Protein AF-A0AAV7Y7C7-F1 (afdb_monomer)

Radius of gyration: 65.99 Å; Cα contacts (8 Å, |Δi|>4): 327; chains: 1; bounding box: 109×43×159 Å

Sequence (262 aa):
MNTLLAKQIQINSALYTFTIQQTNTETCYSLNNLNDGTFYMGTVYNQPLTVEYANKLAKDLEKNQSFFELFKERIVISYGFMTINLQKQQKQLVTKQNTNQTQIDSKLLKRLESLEQRVNNIEELELKVQQLNTRVNDLEGEIQTNSETFFQNMYSSEKSENVKVFYGSTSKDNTNWTVYSQNSHLKIAIDLSSCNFVTKPTILTSLGGINYHCSTMGSSSVYYATKDGFYVLVTRSNISPTKVKEWKWHLNWVAIGEVKQN

Foldseek 3Di:
DDWPDWDWDDAPNWIWIWTWDDDPFWIKIKIATPPPGDIDIDIDGDDDDDPVNVVVVVVVVVVVSVVVVVVVVVVVVVVVVVVVVVVVVVVVVVVVVVVVVVVVVVVVVVVVVVVVVVVVVVVVVVVVVVVVVVVVVVVVVVVVVVVVVVVVVVVVPDPPVFKDKDKDKAFLQDFPWDDPDPFWKIKGKDFQQVVQFPWFWDKAKAKDWQDDSVVKPFRGPWAPGTNTITMTMITDGRDDPVVSNVRSIMMIMMTIHGHDDD

pLDDT: mean 84.2, std 14.6, range [42.53, 98.5]

Solvent-accessible surface area (backbone atoms only — not comparable to full-atom values): 14348 Å² total; per-residue (Å²): 124,53,75,75,48,75,47,80,46,76,57,93,92,36,49,27,44,38,37,35,37,40,53,103,73,39,43,36,40,36,44,35,36,71,79,81,66,54,76,47,77,52,76,52,79,83,72,86,84,47,75,67,56,54,53,51,51,51,52,54,49,52,58,47,49,58,50,51,52,55,48,50,52,52,49,54,52,51,52,50,53,50,52,52,53,51,53,53,51,51,52,52,50,53,51,53,51,52,54,51,48,52,53,51,50,55,54,49,49,58,50,49,57,54,48,54,54,50,50,54,54,47,56,55,48,52,52,52,51,54,54,50,51,53,52,50,55,53,50,53,53,49,51,52,53,52,50,54,50,50,52,53,51,59,62,66,60,77,67,57,90,38,59,47,80,48,72,54,66,48,46,45,88,70,52,75,51,38,82,68,47,90,65,33,34,38,32,40,76,46,84,31,59,93,65,44,36,74,44,63,45,54,74,49,51,40,64,45,48,81,52,73,52,89,71,47,44,40,55,71,43,76,41,81,67,41,36,46,25,33,31,36,44,37,35,38,85,86,53,50,55,70,56,40,46,75,25,28,41,23,48,37,40,37,38,40,32,40,29,67,84,130

Secondary structure (DSSP, 8-state):
-EEEEEEEEEETTEEEEEEEEE-SSEEEEEEEETTT--EEEEEEES----HHHHHHHHHHHHHHHHHHHHHHHHHHHHHHHHHHHHHHHHHHHHHHHHHHHHHHHHHHHHHHHHHHHHHHHHHHHHHHHHHHHHHHHHHHHHHHHHHHHHHHHHHHS---TTEEEEEEE--SSS---EEEETTTEEEEEEE-GGG-BSSPPEEEEEEE-SSSGGG-B-TT-EES--SSEEEEEEE-TT--HHHHHHTT-EEEEEEEEEB---

Nearest PDB structures (foldseek):
  6hxv-assembly1_B  TM=8.806E-01  e=3.716E-01  Danio rerio
  6hxy-assembly1_A-2  TM=8.963E-01  e=5.166E-01  Danio rerio
  6hxv-assembly1_A  TM=8.392E-01  e=4.147E-01  Danio rerio
  6hxt-assembly2_B  TM=8.517E-01  e=1.244E+00  Homo sapiens
  6hxt-assembly2_C  TM=8.703E-01  e=1.466E+00  Homo sapiens

Structure (mmCIF, N/CA/C/O backbone):
data_AF-A0AAV7Y7C7-F1
#
_entry.id   AF-A0AAV7Y7C7-F1
#
loop_
_atom_site.group_PDB
_atom_site.id
_atom_site.type_symbol
_atom_site.label_atom_id
_atom_site.label_alt_id
_atom_site.label_comp_id
_atom_site.label_asym_id
_atom_site.label_entity_id
_atom_site.label_seq_id
_atom_site.pdbx_PDB_ins_code
_atom_site.Cartn_x
_atom_site.Cartn_y
_atom_site.Cartn_z
_atom_site.occupancy
_atom_site.B_iso_or_equiv
_atom_site.auth_seq_id
_atom_site.auth_comp_id
_atom_site.auth_asym_id
_atom_site.auth_atom_id
_atom_site.pdbx_PDB_model_num
ATOM 1 N N . MET A 1 1 ? 53.282 -20.325 -93.271 1.00 56.28 1 MET A N 1
ATOM 2 C CA . MET A 1 1 ? 52.590 -19.026 -93.139 1.00 56.28 1 MET A CA 1
ATOM 3 C C . MET A 1 1 ? 53.638 -17.945 -93.264 1.00 56.28 1 MET A C 1
ATOM 5 O O . MET A 1 1 ? 54.567 -17.959 -92.468 1.00 56.28 1 MET A O 1
ATOM 9 N N . ASN A 1 2 ? 53.534 -17.071 -94.263 1.00 54.25 2 ASN A N 1
ATOM 10 C CA . ASN A 1 2 ? 54.446 -15.935 -94.374 1.00 54.25 2 ASN A CA 1
ATOM 11 C C . ASN A 1 2 ? 53.804 -14.748 -93.647 1.00 54.25 2 ASN A C 1
ATOM 13 O O . ASN A 1 2 ? 52.681 -14.353 -93.969 1.00 54.25 2 ASN A O 1
ATOM 17 N N . THR A 1 3 ? 54.488 -14.207 -92.638 1.00 57.53 3 THR A N 1
ATOM 18 C CA . THR A 1 3 ? 54.073 -12.955 -91.993 1.00 57.53 3 THR A CA 1
ATOM 19 C C . THR A 1 3 ? 54.270 -11.830 -92.998 1.00 57.53 3 THR A C 1
ATOM 21 O O . THR A 1 3 ? 55.402 -11.565 -93.397 1.00 57.53 3 THR A O 1
ATOM 24 N N . LEU A 1 4 ? 53.180 -11.196 -93.433 1.00 59.44 4 LEU A N 1
ATOM 25 C CA . LEU A 1 4 ? 53.249 -10.157 -94.463 1.00 59.44 4 LEU A CA 1
ATOM 26 C C . LEU A 1 4 ? 53.562 -8.782 -93.872 1.00 59.44 4 LEU A C 1
ATOM 28 O O . LEU A 1 4 ? 54.233 -7.976 -94.509 1.00 59.44 4 LEU A O 1
ATOM 32 N N . LEU A 1 5 ? 53.063 -8.505 -92.663 1.00 63.50 5 LEU A N 1
ATOM 33 C CA . LEU A 1 5 ? 53.241 -7.215 -92.005 1.00 63.50 5 LEU A CA 1
ATOM 34 C C . LEU A 1 5 ? 53.063 -7.349 -90.489 1.00 63.50 5 LEU A C 1
ATOM 36 O O . LEU A 1 5 ? 52.086 -7.934 -90.020 1.00 63.50 5 LEU A O 1
ATOM 40 N N . ALA A 1 6 ? 53.974 -6.750 -89.726 1.00 67.44 6 ALA A N 1
ATOM 41 C CA . ALA A 1 6 ? 53.792 -6.487 -88.304 1.00 67.44 6 ALA A CA 1
ATOM 42 C C . ALA A 1 6 ? 54.018 -4.993 -88.059 1.00 67.44 6 ALA A C 1
ATOM 44 O O . ALA A 1 6 ? 55.062 -4.456 -88.431 1.00 67.44 6 ALA A O 1
ATOM 45 N N . LYS A 1 7 ? 53.034 -4.313 -87.466 1.00 73.56 7 LYS A N 1
ATOM 46 C CA . LYS A 1 7 ? 53.121 -2.883 -87.153 1.00 73.56 7 LYS A CA 1
ATOM 47 C C . LYS A 1 7 ? 52.681 -2.646 -85.718 1.00 73.56 7 LYS A C 1
ATOM 49 O O . LYS A 1 7 ? 51.619 -3.106 -85.301 1.00 73.56 7 LYS A O 1
ATOM 54 N N . GLN A 1 8 ? 53.499 -1.914 -84.972 1.00 72.38 8 GLN A N 1
ATOM 55 C CA . GLN A 1 8 ? 53.095 -1.414 -83.668 1.00 72.38 8 GLN A CA 1
ATOM 56 C C . GLN A 1 8 ? 52.225 -0.174 -83.848 1.00 72.38 8 GLN A C 1
ATOM 58 O O . GLN A 1 8 ? 52.552 0.719 -84.633 1.00 72.38 8 GLN A O 1
ATOM 63 N N . ILE A 1 9 ? 51.106 -0.141 -83.135 1.00 66.75 9 ILE A N 1
ATOM 64 C CA . ILE A 1 9 ? 50.195 0.999 -83.098 1.00 66.75 9 ILE A CA 1
ATOM 65 C C . ILE A 1 9 ? 49.906 1.336 -81.640 1.00 66.75 9 ILE A C 1
ATOM 67 O O . ILE A 1 9 ? 49.682 0.448 -80.819 1.00 66.75 9 ILE A O 1
ATOM 71 N N . GLN A 1 10 ? 49.945 2.620 -81.303 1.00 62.38 10 GLN A N 1
ATOM 72 C CA . GLN A 1 10 ? 49.617 3.087 -79.964 1.00 62.38 10 GLN A CA 1
ATOM 73 C C . GLN A 1 10 ? 48.177 3.586 -79.966 1.00 62.38 10 GLN A C 1
ATOM 75 O O . GLN A 1 10 ? 47.835 4.495 -80.720 1.00 62.38 10 GLN A O 1
ATOM 80 N N . ILE A 1 11 ? 47.335 2.986 -79.129 1.00 61.97 11 ILE A N 1
ATOM 81 C CA . ILE A 1 11 ? 45.939 3.386 -78.967 1.00 61.97 11 ILE A CA 1
ATOM 82 C C . ILE A 1 11 ? 45.738 3.690 -77.487 1.00 61.97 11 ILE A C 1
ATOM 84 O O . ILE A 1 11 ? 45.857 2.802 -76.646 1.00 61.97 11 ILE A O 1
ATOM 88 N N . ASN A 1 12 ? 45.424 4.946 -77.164 1.00 47.19 12 ASN A N 1
ATOM 89 C CA . ASN A 1 12 ? 45.063 5.377 -75.808 1.00 47.19 12 ASN A CA 1
ATOM 90 C C . ASN A 1 12 ? 46.086 4.958 -74.746 1.00 47.19 12 ASN A C 1
ATOM 92 O O . ASN A 1 12 ? 45.745 4.309 -73.760 1.00 47.19 12 ASN A O 1
ATOM 96 N N . SER A 1 13 ? 47.351 5.303 -74.991 1.00 64.69 13 SER A N 1
ATOM 97 C CA . SER A 1 13 ? 48.491 5.024 -74.103 1.00 64.69 13 SER A CA 1
ATOM 98 C C . SER A 1 13 ? 48.915 3.554 -74.015 1.00 64.69 13 SER A C 1
ATOM 100 O O . SER A 1 13 ? 49.976 3.278 -73.459 1.00 64.69 13 SER A O 1
ATOM 102 N N . ALA A 1 14 ? 48.154 2.620 -74.590 1.00 60.94 14 ALA A N 1
ATOM 103 C CA . ALA A 1 14 ? 48.533 1.218 -74.689 1.00 60.94 14 ALA A CA 1
ATOM 104 C C . ALA A 1 14 ? 49.196 0.911 -76.035 1.00 60.94 14 ALA A C 1
ATOM 106 O O . ALA A 1 14 ? 48.767 1.397 -77.087 1.00 60.94 14 ALA A O 1
ATOM 107 N N . LEU A 1 15 ? 50.281 0.135 -75.985 1.00 70.25 15 LEU A N 1
ATOM 108 C CA . LEU A 1 15 ? 51.021 -0.276 -77.169 1.00 70.25 15 LEU A CA 1
ATOM 109 C C . LEU A 1 15 ? 50.442 -1.599 -77.665 1.00 70.25 15 LEU A C 1
ATOM 111 O O . LEU A 1 15 ? 50.386 -2.576 -76.923 1.00 70.25 15 LEU A O 1
ATOM 115 N N . TYR A 1 16 ? 50.020 -1.637 -78.922 1.00 75.81 16 TYR A N 1
ATOM 116 C CA . TYR A 1 16 ? 49.496 -2.842 -79.544 1.00 75.81 16 TYR A CA 1
ATOM 117 C C . TYR A 1 16 ? 50.422 -3.297 -80.660 1.00 75.81 16 TYR A C 1
ATOM 119 O O . TYR A 1 16 ? 50.977 -2.479 -81.394 1.00 75.81 16 TYR A O 1
ATOM 127 N N . THR A 1 17 ? 50.548 -4.610 -80.829 1.00 72.06 17 THR A N 1
ATOM 128 C CA . THR A 1 17 ? 51.148 -5.185 -82.037 1.00 72.06 17 THR A CA 1
ATOM 129 C C . THR A 1 17 ? 50.042 -5.733 -82.915 1.00 72.06 17 THR A C 1
ATOM 131 O O . THR A 1 17 ? 49.331 -6.656 -82.519 1.00 72.06 17 THR A O 1
ATOM 134 N N . PHE A 1 18 ? 49.897 -5.156 -84.105 1.00 68.31 18 PHE A N 1
ATOM 135 C CA . PHE A 1 18 ? 49.020 -5.678 -85.139 1.00 68.31 18 PHE A CA 1
ATOM 136 C C . PHE A 1 18 ? 49.838 -6.543 -86.095 1.00 68.31 18 PHE A C 1
ATOM 138 O O . PHE A 1 18 ? 50.849 -6.092 -86.642 1.00 68.31 18 PHE A O 1
ATOM 145 N N . THR A 1 19 ? 49.433 -7.793 -86.282 1.00 74.00 19 THR A N 1
ATOM 146 C CA . THR A 1 19 ? 50.126 -8.748 -87.153 1.00 74.00 19 THR A CA 1
ATOM 147 C C . THR A 1 19 ? 49.159 -9.283 -88.189 1.00 74.00 19 THR A C 1
ATOM 149 O O . THR A 1 19 ? 48.067 -9.718 -87.838 1.00 74.00 19 THR A O 1
ATOM 152 N N . ILE A 1 20 ? 49.575 -9.266 -89.455 1.00 69.12 20 ILE A N 1
ATOM 153 C CA . ILE A 1 20 ? 48.848 -9.886 -90.560 1.00 69.12 20 ILE A CA 1
ATOM 154 C C . ILE A 1 20 ? 49.659 -11.078 -91.064 1.00 69.12 20 ILE A C 1
ATOM 156 O O . ILE A 1 20 ? 50.821 -10.944 -91.465 1.00 69.12 20 ILE A O 1
ATOM 160 N N . GLN A 1 21 ? 49.029 -12.245 -91.067 1.00 76.12 21 GLN A N 1
ATOM 161 C CA . GLN A 1 21 ? 49.575 -13.474 -91.624 1.00 76.12 21 GLN A CA 1
ATOM 162 C C . GLN A 1 21 ? 48.708 -13.900 -92.798 1.00 76.12 21 GLN A C 1
ATOM 164 O O . GLN A 1 21 ? 47.487 -13.947 -92.680 1.00 76.12 21 GLN A O 1
ATOM 169 N N . GLN A 1 22 ? 49.334 -14.214 -93.928 1.00 64.00 22 GLN A N 1
ATOM 170 C CA . GLN A 1 22 ? 48.609 -14.677 -95.104 1.00 64.00 22 GLN A CA 1
ATOM 171 C C . GLN A 1 22 ? 49.007 -16.114 -95.437 1.00 64.00 22 GLN A C 1
ATOM 173 O O . GLN A 1 22 ? 50.183 -16.501 -95.415 1.00 64.00 22 GLN A O 1
ATOM 178 N N . THR A 1 23 ? 47.993 -16.911 -95.737 1.00 69.25 23 THR A N 1
ATOM 179 C CA . THR A 1 23 ? 48.098 -18.197 -96.417 1.00 69.25 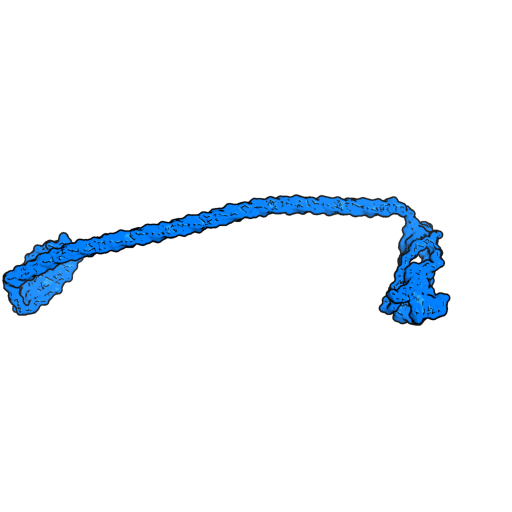23 THR A CA 1
ATOM 180 C C . THR A 1 23 ? 47.562 -18.048 -97.839 1.00 69.25 23 THR A C 1
ATOM 182 O O . THR A 1 23 ? 47.006 -17.015 -98.207 1.00 69.25 23 THR A O 1
ATOM 185 N N . ASN A 1 24 ? 47.701 -19.089 -98.657 1.00 64.19 24 ASN A N 1
ATOM 186 C CA . ASN A 1 24 ? 47.228 -19.061 -100.043 1.00 64.19 24 ASN A CA 1
ATOM 187 C C . ASN A 1 24 ? 45.704 -18.862 -100.162 1.00 64.19 24 ASN A C 1
ATOM 189 O O . ASN A 1 24 ? 45.225 -18.521 -101.238 1.00 64.19 24 ASN A O 1
ATOM 193 N N . THR A 1 25 ? 44.950 -19.076 -99.081 1.00 60.66 25 THR A N 1
ATOM 194 C CA . THR A 1 25 ? 43.481 -19.038 -99.071 1.00 60.66 25 THR A CA 1
ATOM 195 C C . THR A 1 25 ? 42.897 -18.082 -98.032 1.00 60.66 25 THR A C 1
ATOM 197 O O . THR A 1 25 ? 41.701 -17.805 -98.071 1.00 60.66 25 THR A O 1
ATOM 200 N N . GLU A 1 26 ? 43.708 -17.567 -97.102 1.00 65.38 26 GLU A N 1
ATOM 201 C CA . GLU A 1 26 ? 43.217 -16.827 -95.936 1.00 65.38 26 GLU A CA 1
ATOM 202 C C . GLU A 1 26 ? 44.186 -15.727 -95.515 1.00 65.38 26 GLU A C 1
ATOM 204 O O . GLU A 1 26 ? 45.400 -15.936 -95.486 1.00 65.38 26 GLU A O 1
ATOM 209 N N . THR A 1 27 ? 43.645 -14.582 -95.107 1.00 64.19 27 THR A N 1
ATOM 210 C CA . THR A 1 27 ? 44.411 -13.550 -94.407 1.00 64.19 27 THR A CA 1
ATOM 211 C C . THR A 1 27 ? 43.900 -13.467 -92.974 1.00 64.19 27 THR A C 1
ATOM 213 O O . THR A 1 27 ? 42.748 -13.104 -92.724 1.00 64.19 27 THR A O 1
ATOM 216 N N . CYS A 1 28 ? 44.768 -13.800 -92.027 1.00 65.25 28 CYS A N 1
ATOM 217 C CA . CYS A 1 28 ? 44.512 -13.710 -90.598 1.00 65.25 28 CYS A CA 1
ATOM 218 C C . CYS A 1 28 ? 45.124 -12.419 -90.062 1.00 65.25 28 CYS A C 1
ATOM 220 O O . CYS A 1 28 ? 46.248 -12.063 -90.427 1.00 65.25 28 CYS A O 1
ATOM 222 N N . TYR A 1 29 ? 44.419 -11.739 -89.165 1.00 73.38 29 TYR A N 1
ATOM 223 C CA . TYR A 1 29 ? 44.993 -10.636 -88.407 1.00 73.38 29 TYR A CA 1
ATOM 224 C C . TYR A 1 29 ? 44.812 -10.846 -86.908 1.00 73.38 29 TYR A C 1
ATOM 226 O O . TYR A 1 29 ? 43.793 -11.360 -86.440 1.00 73.38 29 TYR A O 1
ATOM 234 N N . SER A 1 30 ? 45.814 -10.422 -86.148 1.00 73.81 30 SER A N 1
ATOM 235 C CA . SER A 1 30 ? 45.786 -10.410 -84.690 1.00 73.81 30 SER A CA 1
ATOM 236 C C . SER A 1 30 ? 46.179 -9.038 -84.166 1.00 73.81 30 SER A C 1
ATOM 238 O O . SER A 1 30 ? 47.105 -8.412 -84.687 1.00 73.81 30 SER A O 1
ATOM 240 N N . LEU A 1 31 ? 45.495 -8.589 -83.119 1.00 67.19 31 LEU A N 1
ATOM 241 C CA . LEU A 1 31 ? 45.829 -7.389 -82.366 1.00 67.19 31 LEU A CA 1
ATOM 242 C C . LEU A 1 31 ? 46.125 -7.784 -80.919 1.00 67.19 31 LEU A C 1
ATOM 244 O O . LEU A 1 31 ? 45.246 -8.278 -80.211 1.00 67.19 31 LEU A O 1
ATOM 248 N N . ASN A 1 32 ? 47.358 -7.533 -80.487 1.00 73.56 32 ASN A N 1
ATOM 249 C CA . ASN A 1 32 ? 47.839 -7.936 -79.168 1.00 73.56 32 ASN A CA 1
ATOM 250 C C . ASN A 1 32 ? 48.108 -6.695 -78.332 1.00 73.56 32 ASN A C 1
ATOM 252 O O . ASN A 1 32 ? 48.958 -5.889 -78.719 1.00 73.56 32 ASN A O 1
ATOM 256 N N . ASN A 1 33 ? 47.414 -6.549 -77.203 1.00 73.38 33 ASN A N 1
ATOM 257 C CA . ASN A 1 33 ? 47.719 -5.503 -76.235 1.00 73.38 33 ASN A CA 1
ATOM 258 C C . ASN A 1 33 ? 48.973 -5.892 -75.446 1.00 73.38 33 ASN A C 1
ATOM 260 O O . ASN A 1 33 ? 48.981 -6.896 -74.736 1.00 73.38 33 ASN A O 1
ATOM 264 N N . LEU A 1 34 ? 50.040 -5.103 -75.564 1.00 72.81 34 LEU A N 1
ATOM 265 C CA . LEU A 1 34 ? 51.309 -5.397 -74.899 1.00 72.81 34 LEU A CA 1
ATOM 266 C C . LEU A 1 34 ? 51.294 -5.046 -73.405 1.00 72.81 34 LEU A C 1
ATOM 268 O O . LEU A 1 34 ? 52.171 -5.504 -72.679 1.00 72.81 34 LEU A O 1
ATOM 272 N N . ASN A 1 35 ? 50.314 -4.263 -72.939 1.00 70.75 35 ASN A N 1
ATOM 273 C CA . ASN A 1 35 ? 50.261 -3.812 -71.548 1.00 70.75 35 ASN A CA 1
ATOM 274 C C . ASN A 1 35 ? 49.569 -4.814 -70.612 1.00 70.75 35 ASN A C 1
ATOM 276 O O . ASN A 1 35 ? 49.993 -4.961 -69.470 1.00 70.75 35 ASN A O 1
ATOM 280 N N . ASP A 1 36 ? 48.505 -5.476 -71.071 1.00 73.56 36 ASP A N 1
ATOM 281 C CA . ASP A 1 36 ? 47.706 -6.410 -70.257 1.00 73.56 36 ASP A CA 1
ATOM 282 C C . ASP A 1 36 ? 47.641 -7.836 -70.836 1.00 73.56 36 ASP A C 1
ATOM 284 O O . ASP A 1 36 ? 47.064 -8.728 -70.218 1.00 73.56 36 ASP A O 1
ATOM 288 N N . GLY A 1 37 ? 48.254 -8.071 -72.003 1.00 68.06 37 GLY A N 1
ATOM 289 C CA . GLY A 1 37 ? 48.318 -9.382 -72.652 1.00 68.06 37 GLY A CA 1
ATOM 290 C C . GLY A 1 37 ? 47.033 -9.808 -73.367 1.00 68.06 37 GLY A C 1
ATOM 291 O O . GLY A 1 37 ? 46.958 -10.940 -73.846 1.00 68.06 37 GLY A O 1
ATOM 292 N N . THR A 1 38 ? 46.024 -8.938 -73.464 1.00 70.19 38 THR A N 1
ATOM 293 C CA . THR A 1 38 ? 44.749 -9.286 -74.105 1.00 70.19 38 THR A CA 1
ATOM 294 C C . THR A 1 38 ? 44.930 -9.484 -75.616 1.00 70.19 38 THR A C 1
ATOM 296 O O . THR A 1 38 ? 45.530 -8.648 -76.301 1.00 70.19 38 THR A O 1
ATOM 299 N N . PHE A 1 39 ? 44.401 -10.594 -76.141 1.00 62.62 39 PHE A N 1
ATOM 300 C CA . PHE A 1 39 ? 44.607 -11.059 -77.515 1.00 62.62 39 PHE A CA 1
ATOM 301 C C . PHE A 1 39 ? 43.289 -11.095 -78.298 1.00 62.62 39 PHE A C 1
ATOM 303 O O . PHE A 1 39 ? 42.341 -11.764 -77.887 1.00 62.62 39 PHE A O 1
ATOM 310 N N . TYR A 1 40 ? 43.244 -10.420 -79.448 1.00 70.06 40 TYR A N 1
ATOM 311 C CA . TYR A 1 40 ? 42.089 -10.423 -80.349 1.00 70.06 40 TYR A CA 1
ATOM 312 C C . TYR A 1 40 ? 42.504 -10.958 -81.725 1.00 70.06 40 TYR A C 1
ATOM 314 O O . TYR A 1 40 ? 43.436 -10.431 -82.334 1.00 70.06 40 TYR A O 1
ATOM 322 N N . MET A 1 41 ? 41.811 -11.982 -82.236 1.00 63.25 41 MET A N 1
ATOM 323 C CA . MET A 1 41 ? 42.064 -12.575 -83.559 1.00 63.25 41 MET A CA 1
ATOM 324 C C . MET A 1 41 ? 40.810 -12.522 -84.428 1.00 63.25 41 MET A C 1
ATOM 326 O O . MET A 1 41 ? 39.705 -12.770 -83.949 1.00 63.25 41 MET A O 1
ATOM 330 N N . GLY A 1 42 ? 40.998 -12.227 -85.713 1.00 63.03 42 GLY A N 1
ATOM 331 C CA . GLY A 1 42 ? 39.966 -12.341 -86.736 1.00 63.03 42 GLY A CA 1
ATOM 332 C C . GLY A 1 42 ? 40.528 -12.951 -88.017 1.00 63.03 42 GLY A C 1
ATOM 333 O O . GLY A 1 42 ? 41.712 -12.802 -88.331 1.00 63.03 42 GLY A O 1
ATOM 334 N N . THR A 1 43 ? 39.672 -13.642 -88.764 1.00 52.00 43 THR A N 1
ATOM 335 C CA . THR A 1 43 ? 39.981 -14.152 -90.102 1.00 52.00 43 THR A CA 1
ATOM 336 C C . THR A 1 43 ? 39.046 -13.502 -91.111 1.00 52.00 43 THR A C 1
ATOM 338 O O . THR A 1 43 ? 37.849 -13.355 -90.864 1.00 52.00 43 THR A O 1
ATOM 341 N N . VAL A 1 44 ? 39.590 -13.076 -92.253 1.00 53.75 44 VAL A N 1
ATOM 342 C CA . VAL A 1 44 ? 38.787 -12.585 -93.379 1.00 53.75 44 VAL A CA 1
ATOM 343 C C . VAL A 1 44 ? 39.107 -13.442 -94.592 1.00 53.75 44 VAL A C 1
ATOM 345 O O . VAL A 1 44 ? 40.257 -13.547 -95.022 1.00 53.75 44 VAL A O 1
ATOM 348 N N . TYR A 1 45 ? 38.068 -14.063 -95.139 1.00 42.53 45 TYR A N 1
ATOM 349 C CA . TYR A 1 45 ? 38.164 -14.899 -96.325 1.00 42.53 45 TYR A CA 1
ATOM 350 C C . TYR A 1 45 ? 37.887 -14.073 -97.593 1.00 42.53 45 TYR A C 1
ATOM 352 O O . TYR A 1 45 ? 36.878 -13.377 -97.686 1.00 42.53 45 TYR A O 1
ATOM 360 N N . ASN A 1 46 ? 38.752 -14.243 -98.599 1.00 44.88 46 ASN A N 1
ATOM 361 C CA . ASN A 1 46 ? 38.476 -14.022 -100.028 1.00 44.88 46 ASN A CA 1
ATOM 362 C C . ASN A 1 46 ? 38.389 -12.596 -100.632 1.00 44.88 46 ASN A C 1
ATOM 364 O O . ASN A 1 46 ? 37.634 -12.385 -101.583 1.00 44.88 46 ASN A O 1
ATOM 368 N N . GLN A 1 47 ? 39.239 -11.644 -100.227 1.00 52.09 47 GLN A N 1
ATOM 369 C CA . GLN A 1 47 ? 39.606 -10.505 -101.098 1.00 52.09 47 GLN A CA 1
ATOM 370 C C . GLN A 1 47 ? 41.074 -10.078 -100.867 1.00 52.09 47 GLN A C 1
ATOM 372 O O . GLN A 1 47 ? 41.468 -9.898 -99.712 1.00 52.09 47 GLN A O 1
ATOM 377 N N . PRO A 1 48 ? 41.899 -9.874 -101.914 1.00 53.47 48 PRO A N 1
ATOM 378 C CA . PRO A 1 48 ? 43.201 -9.228 -101.763 1.00 53.47 48 PRO A CA 1
ATOM 379 C C . PRO A 1 48 ? 43.001 -7.769 -101.329 1.00 53.47 48 PRO A C 1
ATOM 381 O O . PRO A 1 48 ? 42.357 -6.983 -102.023 1.00 53.47 48 PRO A O 1
ATOM 384 N N . LEU A 1 49 ? 43.543 -7.403 -100.166 1.00 56.22 49 LEU A N 1
ATOM 385 C CA . LEU A 1 49 ? 43.520 -6.030 -99.663 1.00 56.22 49 LEU A CA 1
ATOM 386 C C . LEU A 1 49 ? 44.332 -5.130 -100.604 1.00 56.22 49 LEU A C 1
ATOM 388 O O . LEU A 1 49 ? 45.559 -5.207 -100.644 1.00 56.22 49 LEU A O 1
ATOM 392 N N . THR A 1 50 ? 43.659 -4.266 -101.362 1.00 66.00 50 THR A N 1
ATOM 393 C CA . THR A 1 50 ? 44.331 -3.216 -102.134 1.00 66.00 50 THR A CA 1
ATOM 3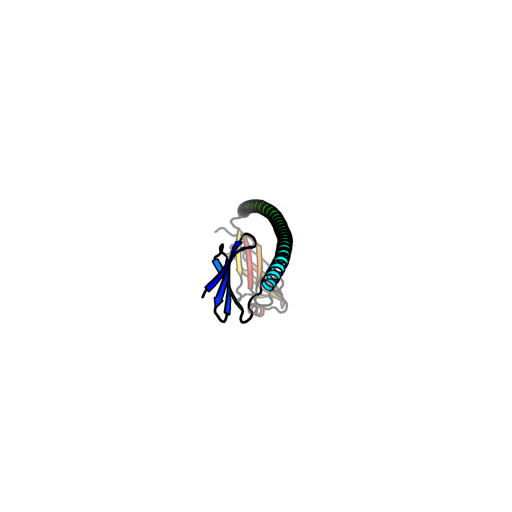94 C C . THR A 1 50 ? 44.773 -2.083 -101.200 1.00 66.00 50 THR A C 1
ATOM 396 O O . THR A 1 50 ? 44.150 -1.826 -100.166 1.00 66.00 50 THR A O 1
ATOM 399 N N . VAL A 1 51 ? 45.845 -1.370 -101.564 1.00 60.78 51 VAL A N 1
ATOM 400 C CA . VAL A 1 51 ? 46.365 -0.211 -100.803 1.00 60.78 51 VAL A CA 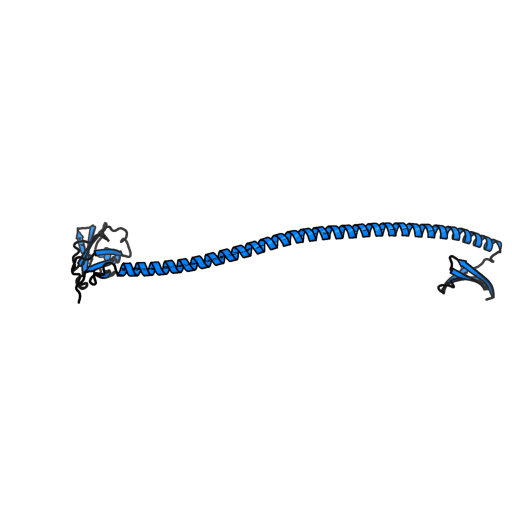1
ATOM 401 C C . VAL A 1 51 ? 45.277 0.850 -100.573 1.00 60.78 51 VAL A C 1
ATOM 403 O O . VAL A 1 51 ? 45.219 1.478 -99.518 1.00 60.78 51 VAL A O 1
ATOM 406 N N . GLU A 1 52 ? 44.368 1.010 -101.532 1.00 66.44 52 GLU A N 1
ATOM 407 C CA . GLU A 1 52 ? 43.225 1.919 -101.438 1.00 66.44 52 GLU A CA 1
ATOM 408 C C . GLU A 1 52 ? 42.241 1.517 -100.327 1.00 66.44 52 GLU A C 1
ATOM 410 O O . GLU A 1 52 ? 41.815 2.366 -99.540 1.00 66.44 52 GLU A O 1
ATOM 415 N N . TYR A 1 53 ? 41.938 0.222 -100.191 1.00 64.31 53 TYR A N 1
ATOM 416 C CA . TYR A 1 53 ? 41.058 -0.277 -99.134 1.00 64.31 53 TYR A CA 1
ATOM 417 C C . TYR A 1 53 ? 41.697 -0.143 -97.744 1.00 64.31 53 TYR A C 1
ATOM 419 O O . TYR A 1 53 ? 41.027 0.266 -96.796 1.00 64.31 53 TYR A O 1
ATOM 427 N N . ALA A 1 54 ? 43.005 -0.401 -97.623 1.00 57.59 54 ALA A N 1
ATOM 428 C CA . ALA A 1 54 ? 43.741 -0.197 -96.372 1.00 57.59 54 ALA A CA 1
ATOM 429 C C . ALA A 1 54 ? 43.737 1.279 -95.926 1.00 57.59 54 ALA A C 1
ATOM 431 O O . ALA A 1 54 ? 43.533 1.569 -94.747 1.00 57.59 54 ALA A O 1
ATOM 432 N N . ASN A 1 55 ? 43.885 2.219 -96.866 1.00 67.50 55 ASN A N 1
ATOM 433 C CA . ASN A 1 55 ? 43.820 3.656 -96.580 1.00 67.50 55 ASN A CA 1
ATOM 434 C C . ASN A 1 55 ? 42.408 4.122 -96.193 1.00 67.50 55 ASN A C 1
ATOM 436 O O . ASN A 1 55 ? 42.263 4.979 -95.319 1.00 67.50 55 ASN A O 1
ATOM 440 N N . LYS A 1 56 ? 41.360 3.557 -96.809 1.00 72.50 56 LYS A N 1
ATOM 441 C CA . LYS A 1 56 ? 39.968 3.815 -96.411 1.00 72.50 56 LYS A CA 1
ATOM 442 C C . LYS A 1 56 ? 39.701 3.318 -94.988 1.00 72.50 56 LYS A C 1
ATOM 444 O O . LYS A 1 56 ? 39.188 4.076 -94.172 1.00 72.50 56 LYS A O 1
ATOM 449 N N . LEU A 1 57 ? 40.135 2.097 -94.673 1.00 63.59 57 LEU A N 1
ATOM 450 C CA . LEU A 1 57 ? 39.995 1.509 -93.341 1.00 63.59 57 LEU A CA 1
ATOM 451 C C . LEU A 1 57 ? 40.747 2.318 -92.270 1.00 63.59 57 LEU A C 1
ATOM 453 O O . LEU A 1 57 ? 40.210 2.537 -91.188 1.00 63.59 57 LEU A O 1
ATOM 457 N N . ALA A 1 58 ? 41.954 2.809 -92.574 1.00 61.97 58 ALA A N 1
ATOM 458 C CA . ALA A 1 58 ? 42.717 3.672 -91.672 1.00 61.97 58 ALA A CA 1
ATOM 459 C C . ALA A 1 58 ? 41.993 5.000 -91.376 1.00 61.97 58 ALA A C 1
ATOM 461 O O . ALA A 1 58 ? 41.910 5.402 -90.219 1.00 61.97 58 ALA A O 1
ATOM 462 N N . LYS A 1 59 ? 41.397 5.643 -92.391 1.00 71.75 59 LYS A N 1
ATOM 463 C CA . LYS A 1 59 ? 40.588 6.862 -92.203 1.00 71.75 59 LYS A CA 1
ATOM 464 C C . LYS A 1 59 ? 39.306 6.608 -91.406 1.00 71.75 59 LYS A C 1
ATOM 466 O O . LYS A 1 59 ? 38.929 7.437 -90.579 1.00 71.75 59 LYS A O 1
ATOM 471 N N . ASP A 1 60 ? 38.645 5.472 -91.627 1.00 70.19 60 ASP A N 1
ATOM 472 C CA . ASP A 1 60 ? 37.465 5.081 -90.848 1.00 70.19 60 ASP A CA 1
ATOM 473 C C . ASP A 1 60 ? 37.842 4.803 -89.377 1.00 70.19 60 ASP A C 1
ATOM 475 O O . ASP A 1 60 ? 37.112 5.190 -88.463 1.00 70.19 60 ASP A O 1
ATOM 479 N N . LEU A 1 61 ? 39.021 4.220 -89.130 1.00 63.25 61 LEU A N 1
ATOM 480 C CA . LEU A 1 61 ? 39.600 4.043 -87.793 1.00 63.25 61 LEU A CA 1
ATOM 481 C C . LEU A 1 61 ? 39.926 5.378 -87.106 1.00 63.25 61 LEU A C 1
ATOM 483 O O . LEU A 1 61 ? 39.567 5.550 -85.942 1.00 63.25 61 LEU A O 1
ATOM 487 N N . GLU A 1 62 ? 40.536 6.337 -87.807 1.00 69.38 62 GLU A N 1
ATOM 488 C CA . GLU A 1 62 ? 40.811 7.683 -87.274 1.00 69.38 62 GLU A CA 1
ATOM 489 C C . GLU A 1 62 ? 39.518 8.428 -86.912 1.00 69.38 62 GLU A C 1
ATOM 491 O O . GLU A 1 62 ? 39.403 9.005 -85.828 1.00 69.38 62 GLU A O 1
ATOM 496 N N . LYS A 1 63 ? 38.496 8.362 -87.774 1.00 73.69 63 LYS A N 1
ATOM 497 C CA . LYS A 1 63 ? 37.183 8.962 -87.494 1.00 73.69 63 LYS A CA 1
ATOM 498 C C . LYS A 1 63 ? 36.514 8.324 -86.272 1.00 73.69 63 LYS A C 1
ATOM 500 O O . LYS A 1 63 ? 35.901 9.025 -85.464 1.00 73.69 63 LYS A O 1
ATOM 505 N N . ASN A 1 64 ? 36.662 7.010 -86.109 1.00 69.50 64 ASN A N 1
ATOM 506 C CA . ASN A 1 64 ? 36.181 6.297 -84.930 1.00 69.50 64 ASN A CA 1
ATOM 507 C C . ASN A 1 64 ? 36.975 6.674 -83.670 1.00 69.50 64 ASN A C 1
ATOM 509 O O . ASN A 1 64 ? 36.378 6.781 -82.603 1.00 69.50 64 ASN A O 1
ATOM 513 N N . GLN A 1 65 ? 38.279 6.954 -83.769 1.00 74.62 65 GLN A N 1
ATOM 514 C CA . GLN A 1 65 ? 39.094 7.400 -82.634 1.00 74.62 65 GLN A CA 1
ATOM 515 C C . GLN A 1 65 ? 38.576 8.718 -82.040 1.00 74.62 65 GLN A C 1
ATOM 517 O O . GLN A 1 65 ? 38.374 8.794 -80.830 1.00 74.62 65 GLN A O 1
ATOM 522 N N . SER A 1 66 ? 38.278 9.727 -82.868 1.00 71.31 66 SER A N 1
ATOM 523 C CA . SER A 1 66 ? 37.688 10.986 -82.380 1.00 71.31 66 SER A CA 1
ATOM 524 C C . SER A 1 66 ? 36.321 10.777 -81.721 1.00 71.31 66 SER A C 1
ATOM 526 O O . SER A 1 66 ? 36.013 11.415 -80.715 1.00 71.31 66 SER A O 1
ATOM 528 N N . PHE A 1 67 ? 35.505 9.858 -82.248 1.00 72.56 67 PHE A N 1
ATOM 529 C CA . PHE A 1 67 ? 34.245 9.477 -81.611 1.00 72.56 67 PHE A CA 1
ATOM 530 C C . PHE A 1 67 ? 34.472 8.819 -80.242 1.00 72.56 67 PHE A C 1
ATOM 532 O O . PHE A 1 67 ? 33.786 9.171 -79.285 1.00 72.56 67 PHE A O 1
ATOM 539 N N . PHE A 1 68 ? 35.442 7.907 -80.124 1.00 67.94 68 PHE A N 1
ATOM 540 C CA . PHE A 1 68 ? 35.764 7.253 -78.855 1.00 67.94 68 PHE A CA 1
ATOM 541 C C . PHE A 1 68 ? 36.282 8.237 -77.803 1.00 67.94 68 PHE A C 1
ATOM 543 O O . PHE A 1 68 ? 35.900 8.107 -76.643 1.00 67.94 68 PHE A O 1
ATOM 550 N N . GLU A 1 69 ? 37.080 9.238 -78.181 1.00 75.94 69 GLU A N 1
ATOM 551 C CA . GLU A 1 69 ? 37.517 10.279 -77.240 1.00 75.94 69 GLU A CA 1
ATOM 552 C C . GLU A 1 69 ? 36.343 11.139 -76.752 1.00 75.94 69 GLU A C 1
ATOM 554 O O . GLU A 1 69 ? 36.147 11.280 -75.546 1.00 75.94 69 GLU A O 1
ATOM 559 N N . LEU A 1 70 ? 35.470 11.601 -77.654 1.00 68.88 70 LEU A N 1
ATOM 560 C CA . LEU A 1 70 ? 34.249 12.324 -77.265 1.00 68.88 70 LEU A CA 1
ATOM 561 C C . LEU A 1 70 ? 33.309 11.467 -76.403 1.00 68.88 70 LEU A C 1
ATOM 563 O O . LEU A 1 70 ? 32.648 11.963 -75.488 1.00 68.88 70 LEU A O 1
ATOM 567 N N . PHE A 1 71 ? 33.226 10.169 -76.690 1.00 65.25 71 PHE A N 1
ATOM 568 C CA . PHE A 1 71 ? 32.433 9.227 -75.911 1.00 65.25 71 PHE A CA 1
ATOM 569 C C . PHE A 1 71 ? 33.006 9.040 -74.500 1.00 65.25 71 PHE A C 1
ATOM 571 O O . PHE A 1 71 ? 32.248 9.097 -73.531 1.00 65.25 71 PHE A O 1
ATOM 578 N N . LYS A 1 72 ? 34.331 8.902 -74.360 1.00 67.69 72 LYS A N 1
ATOM 579 C CA . LYS A 1 72 ? 35.007 8.866 -73.054 1.00 67.69 72 LYS A CA 1
ATOM 580 C C . LYS A 1 72 ? 34.760 10.136 -72.255 1.00 67.69 72 LYS A C 1
ATOM 582 O O . LYS A 1 72 ? 34.401 10.036 -71.086 1.00 67.69 72 LYS A O 1
ATOM 587 N N . GLU A 1 73 ? 34.899 11.311 -72.867 1.00 75.75 73 GLU A N 1
ATOM 588 C CA . GLU A 1 73 ? 34.632 12.586 -72.193 1.00 75.75 73 GLU A CA 1
ATOM 589 C C . GLU A 1 73 ? 33.195 12.645 -71.661 1.00 75.75 73 GLU A C 1
ATOM 591 O O . GLU A 1 73 ? 32.972 12.966 -70.493 1.00 75.75 73 GLU A O 1
ATOM 596 N N . ARG A 1 74 ? 32.207 12.253 -72.477 1.00 73.06 74 ARG A N 1
ATOM 597 C CA . ARG A 1 74 ? 30.798 12.207 -72.052 1.00 73.06 74 ARG A CA 1
ATOM 598 C C . ARG A 1 74 ? 30.552 11.210 -70.925 1.00 73.06 74 ARG A C 1
ATOM 600 O O . ARG A 1 74 ? 29.780 11.514 -70.016 1.00 73.06 74 ARG A O 1
ATOM 607 N N . ILE A 1 75 ? 31.207 10.050 -70.965 1.00 70.44 75 ILE A N 1
ATOM 608 C CA . ILE A 1 75 ? 31.167 9.062 -69.885 1.00 70.44 75 ILE A CA 1
ATOM 609 C C . ILE A 1 75 ? 31.726 9.668 -68.596 1.00 70.44 75 ILE A C 1
ATOM 611 O O . ILE A 1 75 ? 31.042 9.645 -67.574 1.00 70.44 75 ILE A O 1
ATOM 615 N N . VAL A 1 76 ? 32.924 10.255 -68.639 1.00 76.31 76 VAL A N 1
ATOM 616 C CA . VAL A 1 76 ? 33.575 10.867 -67.470 1.00 76.31 76 VAL A CA 1
ATOM 617 C C . VAL A 1 76 ? 32.693 11.961 -66.867 1.00 76.31 76 VAL A C 1
ATOM 619 O O . VAL A 1 76 ? 32.476 11.973 -65.656 1.00 76.31 76 VAL A O 1
ATOM 622 N N . ILE A 1 77 ? 32.111 12.828 -67.701 1.00 77.56 77 ILE A N 1
ATOM 623 C CA . ILE A 1 77 ? 31.180 13.877 -67.263 1.00 77.56 77 ILE A CA 1
ATOM 624 C C . ILE A 1 77 ? 29.934 13.266 -66.603 1.00 77.56 77 ILE A C 1
ATOM 626 O O . ILE A 1 77 ? 29.529 13.700 -65.524 1.00 77.56 77 ILE A O 1
ATOM 630 N N . SER A 1 78 ? 29.334 12.241 -67.217 1.00 76.25 78 SER A N 1
ATOM 631 C CA . SER A 1 78 ? 28.144 11.569 -66.684 1.00 76.25 78 SER A CA 1
ATOM 632 C C . SER A 1 78 ? 28.411 10.909 -65.324 1.00 76.25 78 SER A C 1
ATOM 634 O O . SER A 1 78 ? 27.654 11.132 -64.375 1.00 76.25 78 SER A O 1
ATOM 636 N N . TYR A 1 79 ? 29.526 10.184 -65.183 1.00 73.00 79 TYR A N 1
ATOM 637 C CA . TYR A 1 79 ? 29.965 9.622 -63.902 1.00 73.00 79 TYR A CA 1
ATOM 638 C C . TYR A 1 79 ? 30.268 10.718 -62.867 1.00 73.00 79 TYR A C 1
ATOM 640 O O . TYR A 1 79 ? 29.910 10.576 -61.695 1.00 73.00 79 TYR A O 1
ATOM 648 N N . GLY A 1 80 ? 30.852 11.844 -63.285 1.00 81.00 80 GLY A N 1
ATOM 649 C CA . GLY A 1 80 ? 31.055 13.016 -62.431 1.00 81.00 80 GLY A CA 1
ATOM 650 C C . GLY A 1 80 ? 29.740 13.559 -61.859 1.00 81.00 80 GLY A C 1
ATOM 651 O O . GLY A 1 80 ? 29.607 13.740 -60.651 1.00 81.00 80 GLY A O 1
ATOM 652 N N . PHE A 1 81 ? 28.711 13.732 -62.692 1.00 77.75 81 PHE A N 1
ATOM 653 C CA . PHE A 1 81 ? 27.389 14.154 -62.212 1.00 77.75 81 PHE A CA 1
ATOM 654 C C . PHE A 1 81 ? 26.742 13.129 -61.275 1.00 77.75 81 PHE A C 1
ATOM 656 O O . PHE A 1 81 ? 26.143 13.505 -60.263 1.00 77.75 81 PHE A O 1
ATOM 663 N N . MET A 1 82 ? 26.869 11.836 -61.582 1.00 76.88 82 MET A N 1
ATOM 664 C CA . MET A 1 82 ? 26.323 10.770 -60.742 1.00 76.88 82 MET A CA 1
ATOM 665 C C . MET A 1 82 ? 26.983 10.745 -59.358 1.00 76.88 82 MET A C 1
ATOM 667 O O . MET A 1 82 ? 26.284 10.657 -58.349 1.00 76.88 82 MET A O 1
ATOM 671 N N . THR A 1 83 ? 28.310 10.888 -59.295 1.00 81.25 83 THR A N 1
ATOM 672 C CA . THR A 1 83 ? 29.058 10.920 -58.027 1.00 81.25 83 THR A CA 1
ATOM 673 C C . THR A 1 83 ? 28.702 12.144 -57.181 1.00 81.25 83 THR A C 1
ATOM 675 O O . THR A 1 83 ? 28.446 11.990 -55.988 1.00 81.25 83 THR A O 1
ATOM 678 N N . ILE A 1 84 ? 28.567 13.332 -57.783 1.00 85.94 84 ILE A N 1
ATOM 679 C CA . ILE A 1 84 ? 28.107 14.547 -57.084 1.00 85.94 84 ILE A CA 1
ATOM 680 C C . ILE A 1 84 ? 26.696 14.356 -56.507 1.00 85.94 84 ILE A C 1
ATOM 682 O O . ILE A 1 84 ? 26.435 14.699 -55.349 1.00 85.94 84 ILE A O 1
ATOM 686 N N . ASN A 1 85 ? 25.774 13.785 -57.288 1.00 81.88 85 ASN A N 1
ATOM 687 C CA . ASN A 1 85 ? 24.411 13.522 -56.826 1.00 81.88 85 ASN A CA 1
ATOM 688 C C . ASN A 1 85 ? 24.383 12.514 -55.670 1.00 81.88 85 ASN A C 1
ATOM 690 O O . ASN A 1 85 ? 23.673 12.737 -54.685 1.00 81.88 85 ASN A O 1
ATOM 694 N N . L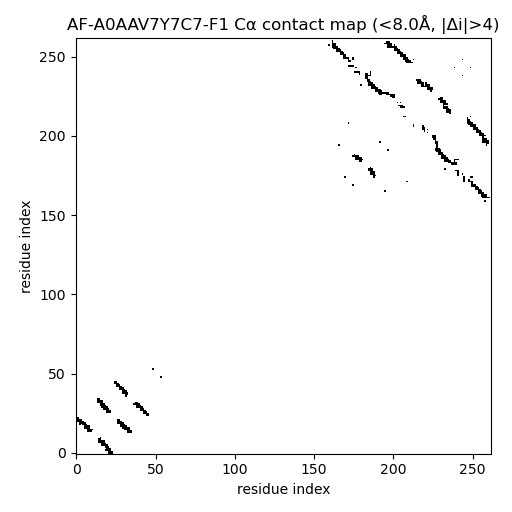EU A 1 86 ? 25.186 11.450 -55.751 1.00 86.44 86 LEU A N 1
ATOM 695 C CA . LEU A 1 86 ? 25.305 10.455 -54.687 1.00 86.44 86 LEU A CA 1
ATOM 696 C C . LEU A 1 86 ? 25.872 11.072 -53.399 1.00 86.44 86 LEU A C 1
ATOM 698 O O . LEU A 1 86 ? 25.303 10.881 -52.325 1.00 86.44 86 LEU A O 1
ATOM 702 N N . GLN A 1 87 ? 26.925 11.889 -53.499 1.00 90.50 87 GLN A N 1
ATOM 703 C CA . GLN A 1 87 ? 27.493 12.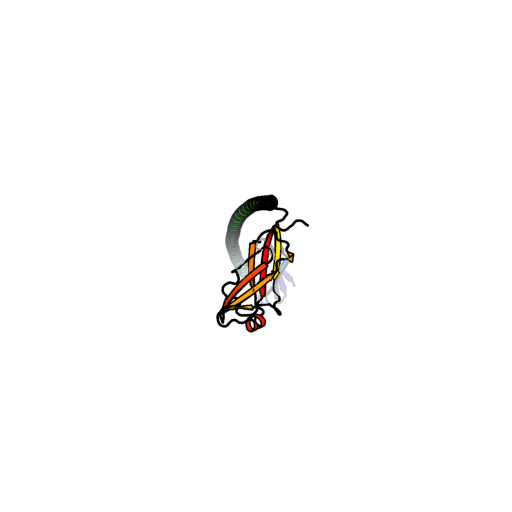617 -52.358 1.00 90.50 87 GLN A CA 1
ATOM 704 C C . GLN A 1 87 ? 26.470 13.559 -51.709 1.00 90.50 87 GLN A C 1
ATOM 706 O O . GLN A 1 87 ? 26.377 13.638 -50.481 1.00 90.50 87 GLN A O 1
ATOM 711 N N . LYS A 1 88 ? 25.654 14.250 -52.516 1.00 92.69 88 LYS A N 1
ATOM 712 C CA . LYS A 1 88 ? 24.579 15.119 -52.018 1.00 92.69 88 LYS A CA 1
ATOM 713 C C . LYS A 1 88 ? 23.529 14.326 -51.236 1.00 92.69 88 LYS A C 1
ATOM 715 O O . LYS A 1 88 ? 23.133 14.762 -50.154 1.00 92.69 88 LYS A O 1
ATOM 720 N N . GLN A 1 89 ? 23.103 13.170 -51.745 1.00 91.62 89 GLN A N 1
ATOM 721 C CA . GLN A 1 89 ? 22.159 12.289 -51.047 1.00 91.62 89 GLN A CA 1
ATOM 722 C C . GLN A 1 89 ? 22.753 11.740 -49.746 1.00 91.62 89 GLN A C 1
ATOM 724 O O . GLN A 1 89 ? 22.095 11.788 -48.707 1.00 91.62 89 GLN A O 1
ATOM 729 N N . GLN A 1 90 ? 24.015 11.302 -49.768 1.00 92.94 90 GLN A N 1
ATOM 730 C CA . GLN A 1 90 ? 24.713 10.820 -48.577 1.00 92.94 90 GLN A CA 1
ATOM 731 C C . GLN A 1 90 ? 24.795 11.908 -47.498 1.00 92.94 90 GLN A C 1
ATOM 733 O O . GLN A 1 90 ? 24.458 11.654 -46.343 1.00 92.94 90 GLN A O 1
ATOM 738 N N . LYS A 1 91 ? 25.152 13.145 -47.869 1.00 95.44 91 LYS A N 1
ATOM 739 C CA . LYS A 1 91 ? 25.179 14.282 -46.938 1.00 95.44 91 LYS A CA 1
ATOM 740 C C . LYS A 1 91 ? 23.803 14.543 -46.320 1.00 95.44 91 LYS A C 1
ATOM 742 O O . LYS A 1 91 ? 23.710 14.735 -45.112 1.00 95.44 91 LYS A O 1
ATOM 747 N N . GLN A 1 92 ? 22.736 14.508 -47.121 1.00 95.50 92 GLN A N 1
ATOM 748 C CA . GLN A 1 92 ? 21.366 14.681 -46.623 1.00 95.50 92 GLN A CA 1
ATOM 749 C C . GLN A 1 92 ? 20.954 13.577 -45.644 1.00 95.50 92 GLN A C 1
ATOM 751 O O . GLN A 1 92 ? 20.310 13.873 -44.638 1.00 95.50 92 GLN A O 1
ATOM 756 N N . LEU A 1 93 ? 21.322 12.322 -45.918 1.00 94.00 93 LEU A N 1
ATOM 757 C CA . LEU A 1 93 ? 21.046 11.197 -45.025 1.00 94.00 93 LEU A CA 1
ATOM 758 C C . LEU A 1 93 ? 21.779 11.347 -43.689 1.00 94.00 93 LEU A C 1
ATOM 760 O O . LEU A 1 93 ? 21.140 11.243 -42.645 1.00 94.00 93 LEU A O 1
ATOM 764 N N . VAL A 1 94 ? 23.072 11.683 -43.717 1.00 95.06 94 VAL A N 1
ATOM 765 C CA . VAL A 1 94 ? 23.867 11.920 -42.500 1.00 95.06 94 VAL A CA 1
ATOM 766 C C . VAL A 1 94 ? 23.284 13.074 -41.683 1.00 95.06 94 VAL A C 1
ATOM 768 O O . VAL A 1 94 ? 23.120 12.949 -40.472 1.00 95.06 94 VAL A O 1
ATOM 771 N N . THR A 1 95 ? 22.893 14.182 -42.323 1.00 94.75 95 THR A N 1
ATOM 772 C CA . THR A 1 95 ? 22.248 15.298 -41.616 1.00 94.75 95 THR A CA 1
ATOM 773 C C . THR A 1 95 ? 20.929 14.875 -40.970 1.00 94.75 95 THR A C 1
ATOM 775 O O . THR A 1 95 ? 20.725 15.163 -39.795 1.00 94.75 95 THR A O 1
ATOM 778 N N . LYS A 1 96 ? 20.056 14.154 -41.690 1.00 94.38 96 LYS A N 1
ATOM 779 C CA . LYS A 1 96 ? 18.788 13.650 -41.131 1.00 94.38 96 LYS A CA 1
ATOM 780 C C . LYS A 1 96 ? 19.020 12.723 -39.939 1.00 94.38 96 LYS A C 1
ATOM 782 O O . LYS A 1 96 ? 18.331 12.852 -38.931 1.00 94.38 96 LYS A O 1
ATOM 787 N N . GLN A 1 97 ? 19.993 11.819 -40.040 1.00 94.44 97 GLN A N 1
ATOM 788 C CA . GLN A 1 97 ? 20.346 10.908 -38.955 1.00 94.44 97 GLN A CA 1
ATOM 789 C C . GLN A 1 97 ? 20.834 11.674 -37.721 1.00 94.44 97 GLN A C 1
ATOM 791 O O . GLN A 1 97 ? 20.334 11.430 -36.626 1.00 94.44 97 GLN A O 1
ATOM 796 N N . ASN A 1 98 ? 21.726 12.651 -37.901 1.00 94.25 98 ASN A N 1
ATOM 797 C CA . ASN A 1 98 ? 22.234 13.470 -36.800 1.00 94.25 98 ASN A CA 1
ATOM 798 C C . ASN A 1 98 ? 21.122 14.300 -36.145 1.00 94.25 98 ASN A C 1
ATOM 800 O O . ASN A 1 98 ? 21.034 14.337 -34.923 1.00 94.25 98 ASN A O 1
ATOM 804 N N . THR A 1 99 ? 20.229 14.917 -36.929 1.00 95.19 99 THR A N 1
ATOM 805 C CA . THR A 1 99 ? 19.083 15.664 -36.384 1.00 95.19 99 THR A CA 1
ATOM 806 C C . THR A 1 99 ? 18.154 14.763 -35.574 1.00 95.19 99 THR A C 1
ATOM 808 O O . THR A 1 99 ? 17.755 15.138 -34.471 1.00 95.19 99 THR A O 1
ATOM 811 N N . ASN A 1 100 ? 17.837 13.570 -36.084 1.00 93.69 100 ASN A N 1
ATOM 812 C CA . ASN A 1 100 ? 17.014 12.606 -35.357 1.00 93.69 100 ASN A CA 1
ATOM 813 C C . ASN A 1 100 ? 17.693 12.164 -34.054 1.00 93.69 100 ASN A C 1
ATOM 815 O O . ASN A 1 100 ? 17.029 12.105 -33.021 1.00 93.69 100 ASN A O 1
ATOM 819 N N . GLN A 1 101 ? 19.007 11.917 -34.081 1.00 95.50 101 GLN A N 1
ATOM 820 C CA . GLN A 1 101 ? 19.773 11.560 -32.889 1.00 95.50 101 GLN A CA 1
ATOM 821 C C . GLN A 1 101 ? 19.720 12.676 -31.837 1.00 95.50 101 GLN A C 1
ATOM 823 O O . GLN A 1 101 ? 19.333 12.419 -30.703 1.00 95.50 101 GLN A O 1
ATOM 828 N N . THR A 1 102 ? 19.969 13.933 -32.220 1.00 95.62 102 THR A N 1
ATOM 829 C CA . THR A 1 102 ? 19.882 15.080 -31.299 1.00 95.62 102 THR A CA 1
ATOM 830 C C . THR A 1 102 ? 18.482 15.244 -30.696 1.00 95.62 102 THR A C 1
ATOM 832 O O . THR A 1 102 ? 18.342 15.560 -29.514 1.00 95.62 102 THR A O 1
ATOM 835 N N . GLN A 1 103 ? 17.422 15.010 -31.478 1.00 96.44 103 GLN A N 1
ATOM 836 C CA . GLN A 1 103 ? 16.052 15.050 -30.959 1.00 96.44 103 GLN A CA 1
ATOM 837 C C . GLN A 1 103 ? 15.803 13.945 -29.927 1.00 96.44 103 GLN A C 1
ATOM 839 O O . GLN A 1 103 ? 15.213 14.220 -28.878 1.00 96.44 103 GLN A O 1
ATOM 844 N N . ILE A 1 104 ? 1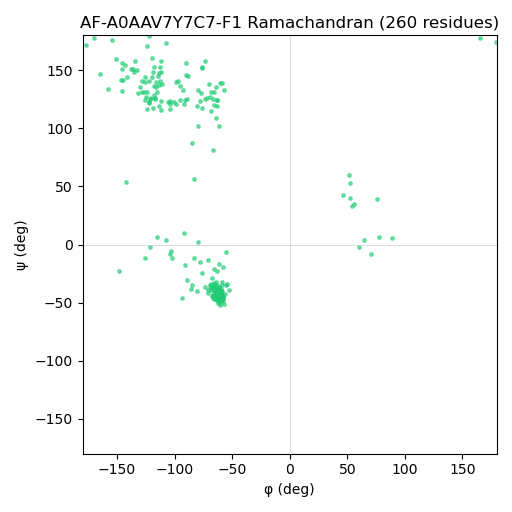6.274 12.723 -30.193 1.00 96.25 104 ILE A N 1
ATOM 845 C CA . ILE A 1 104 ? 16.187 11.598 -29.254 1.00 96.25 104 ILE A CA 1
ATOM 846 C C . ILE A 1 104 ? 16.954 11.922 -27.969 1.00 96.25 104 ILE A C 1
ATOM 848 O O . ILE A 1 104 ? 16.368 11.826 -26.890 1.00 96.25 104 ILE A O 1
ATOM 852 N N . ASP A 1 105 ? 18.197 12.390 -28.076 1.00 96.44 105 ASP A N 1
ATOM 853 C CA . ASP A 1 105 ? 19.049 12.721 -26.930 1.00 96.44 105 ASP A CA 1
ATOM 854 C C . ASP A 1 105 ? 18.416 13.815 -26.062 1.00 96.44 105 ASP A C 1
ATOM 856 O O . ASP A 1 105 ? 18.316 13.669 -24.845 1.00 96.44 105 ASP A O 1
ATOM 860 N N . SER A 1 106 ? 17.870 14.870 -26.679 1.00 97.19 106 SER A N 1
ATOM 861 C CA . SER A 1 106 ? 17.179 15.941 -25.945 1.00 97.19 106 SER A CA 1
ATOM 862 C C . SER A 1 106 ? 15.932 15.448 -25.200 1.00 97.19 106 SER A C 1
ATOM 864 O O . SER A 1 106 ? 15.622 15.916 -24.103 1.00 97.19 106 SER A O 1
ATOM 866 N N . LYS A 1 107 ? 15.204 14.480 -25.775 1.00 97.62 107 LYS A N 1
ATOM 867 C CA . LYS A 1 107 ? 14.021 13.880 -25.149 1.00 97.62 107 LYS A CA 1
ATOM 868 C C . LYS A 1 107 ? 14.412 12.948 -24.005 1.00 97.62 107 LYS A C 1
ATOM 870 O O . LYS A 1 107 ? 13.691 12.893 -23.009 1.00 97.62 107 LYS A O 1
ATOM 875 N N . LEU A 1 108 ? 15.519 12.219 -24.148 1.00 97.25 108 LEU A N 1
ATOM 876 C CA . LEU A 1 108 ? 16.073 11.379 -23.089 1.00 97.25 108 LEU A CA 1
ATOM 877 C C . LEU A 1 108 ? 16.574 12.228 -21.921 1.00 97.25 108 LEU A C 1
ATOM 879 O O . LEU A 1 108 ? 16.210 11.930 -20.790 1.00 97.25 108 LEU A O 1
ATOM 883 N N . LEU A 1 109 ? 17.287 13.326 -22.186 1.00 97.50 109 LEU A N 1
ATOM 884 C CA . LEU A 1 109 ? 17.780 14.231 -21.147 1.00 97.50 109 LEU A CA 1
ATOM 885 C C . LEU A 1 109 ? 16.639 14.812 -20.299 1.00 97.50 109 LEU A C 1
ATOM 887 O O . LEU A 1 109 ? 16.646 14.666 -19.083 1.00 97.50 109 LEU A O 1
ATOM 891 N N . LYS A 1 110 ? 15.584 15.339 -20.934 1.00 97.88 110 LYS A N 1
ATOM 892 C CA . LYS A 1 110 ? 14.396 15.839 -20.211 1.00 97.88 110 LYS A CA 1
ATOM 893 C C . LYS A 1 110 ? 13.715 14.765 -19.358 1.00 97.88 110 LYS A C 1
ATOM 895 O O . LYS A 1 110 ? 13.140 15.060 -18.313 1.00 97.88 110 LYS A O 1
ATOM 900 N N . ARG A 1 111 ? 13.720 13.508 -19.821 1.00 97.38 111 ARG A N 1
ATOM 901 C CA . ARG A 1 111 ? 13.184 12.382 -19.044 1.00 97.38 111 ARG A CA 1
ATOM 902 C C . ARG A 1 111 ? 14.083 12.043 -17.859 1.00 97.38 111 ARG A C 1
ATOM 904 O O . ARG A 1 111 ? 13.538 11.741 -16.807 1.00 97.38 111 ARG A O 1
ATOM 911 N N . LEU A 1 112 ? 15.404 12.098 -18.023 1.00 97.44 112 LEU A N 1
ATOM 912 C CA . LEU A 1 112 ? 16.366 11.881 -16.941 1.00 97.44 112 LEU A CA 1
ATOM 913 C C . LEU A 1 112 ? 16.210 12.941 -15.848 1.00 97.44 112 LEU A C 1
ATOM 915 O O . LEU A 1 112 ? 15.975 12.567 -14.707 1.00 97.44 112 LEU A O 1
ATOM 919 N N . GLU A 1 113 ? 16.180 14.226 -16.204 1.00 97.38 113 GLU A N 1
ATOM 920 C CA . GLU A 1 113 ? 15.959 15.329 -15.251 1.00 97.38 113 GLU A CA 1
ATOM 921 C C . GLU A 1 113 ? 14.638 15.157 -14.474 1.00 97.38 113 GLU A C 1
ATOM 923 O O . GLU A 1 113 ? 14.575 15.315 -13.254 1.00 97.38 113 GLU A O 1
ATOM 928 N N . SER A 1 114 ? 13.563 14.759 -15.167 1.00 97.75 114 SER A N 1
ATOM 929 C CA . SER A 1 114 ? 12.275 14.476 -14.525 1.00 97.75 114 SER A CA 1
ATOM 930 C C . SER A 1 114 ? 12.326 13.260 -13.590 1.00 97.75 114 SER A C 1
ATOM 932 O O . SER A 1 114 ? 11.629 13.247 -12.573 1.00 97.75 114 SER A O 1
ATOM 934 N N . LEU A 1 115 ? 13.109 12.229 -13.920 1.00 97.56 115 LEU A N 1
ATOM 935 C CA . LEU A 1 115 ? 13.292 11.061 -13.057 1.00 97.56 115 LEU A CA 1
ATOM 936 C C . LEU A 1 115 ? 14.125 11.406 -11.822 1.00 97.56 115 LEU A C 1
ATOM 938 O O . LEU A 1 115 ? 13.733 11.010 -10.731 1.00 97.56 115 LEU A O 1
ATOM 942 N N . GLU A 1 116 ? 15.195 12.184 -11.970 1.00 96.94 116 GLU A N 1
ATOM 943 C CA . GLU A 1 116 ? 16.014 12.668 -10.851 1.00 96.94 116 GLU A CA 1
ATOM 944 C C . GLU A 1 116 ? 15.170 13.467 -9.852 1.00 96.94 116 GLU A C 1
ATOM 946 O O . GLU A 1 116 ? 15.191 13.189 -8.655 1.00 96.94 116 GLU A O 1
ATOM 951 N N . GLN A 1 117 ? 14.317 14.377 -10.336 1.00 97.62 117 GLN A N 1
ATOM 952 C CA . GLN A 1 117 ? 13.393 15.107 -9.464 1.00 97.62 117 GLN A CA 1
ATOM 953 C C . GLN A 1 117 ? 12.432 14.167 -8.715 1.00 97.62 117 GLN A C 1
ATOM 955 O O . GLN A 1 117 ? 12.135 14.377 -7.540 1.00 97.62 117 GLN A O 1
ATOM 960 N N . ARG A 1 118 ? 11.932 13.118 -9.380 1.00 96.75 118 ARG A N 1
ATOM 961 C CA . ARG A 1 118 ? 11.045 12.131 -8.745 1.00 96.75 118 ARG A CA 1
ATOM 962 C C . ARG A 1 118 ? 11.766 11.306 -7.684 1.00 96.75 118 ARG A C 1
ATOM 964 O O . ARG A 1 118 ? 11.134 10.996 -6.681 1.00 96.75 118 ARG A O 1
ATOM 971 N N . VAL A 1 119 ? 13.037 10.964 -7.893 1.00 97.81 119 VAL A N 1
ATOM 972 C CA . VAL A 1 119 ? 13.864 10.268 -6.895 1.00 97.81 119 VAL A CA 1
ATOM 973 C C . VAL A 1 119 ? 14.032 11.141 -5.652 1.00 97.81 119 VAL A C 1
ATOM 975 O O . VAL A 1 119 ? 13.700 10.688 -4.563 1.00 97.81 119 VAL A O 1
ATOM 978 N N . ASN A 1 120 ? 14.383 12.419 -5.815 1.00 94.12 120 ASN A N 1
ATOM 979 C CA . ASN A 1 120 ? 14.512 13.348 -4.684 1.00 94.12 120 ASN A CA 1
ATOM 980 C C . ASN A 1 120 ? 13.199 13.490 -3.888 1.00 94.12 120 ASN A C 1
ATOM 982 O O . ASN A 1 120 ? 13.201 13.516 -2.660 1.00 94.12 120 ASN A O 1
ATOM 986 N N . ASN A 1 121 ? 12.053 13.532 -4.578 1.00 96.31 121 ASN A N 1
ATOM 987 C CA . ASN A 1 121 ? 10.748 13.572 -3.911 1.00 96.31 121 ASN A CA 1
ATOM 988 C C . ASN A 1 121 ? 10.446 12.280 -3.127 1.00 96.31 121 ASN A C 1
ATOM 990 O O . ASN A 1 121 ? 9.761 12.334 -2.107 1.00 96.31 121 ASN A O 1
ATOM 994 N N . ILE A 1 122 ? 10.910 11.118 -3.606 1.00 97.19 122 ILE A N 1
ATOM 995 C CA . ILE A 1 122 ? 10.757 9.839 -2.895 1.00 97.19 122 ILE A CA 1
ATOM 996 C C . ILE A 1 122 ? 11.594 9.852 -1.614 1.00 97.19 122 ILE A C 1
ATOM 998 O O . ILE A 1 122 ? 11.063 9.503 -0.565 1.00 97.19 122 ILE A O 1
ATOM 1002 N N . GLU A 1 123 ? 12.838 10.330 -1.670 1.00 96.44 123 GLU A N 1
ATOM 1003 C CA . GLU A 1 123 ? 13.702 10.454 -0.486 1.00 96.44 123 GLU A CA 1
ATOM 1004 C C . GLU A 1 123 ? 13.070 11.354 0.595 1.00 96.44 123 GLU A C 1
ATOM 1006 O O . GLU A 1 123 ? 13.052 11.003 1.777 1.00 96.44 123 GLU A O 1
ATOM 1011 N N . GLU A 1 124 ? 12.462 12.485 0.211 1.00 97.94 124 GLU A N 1
ATOM 1012 C CA . GLU A 1 124 ? 11.737 13.349 1.157 1.00 97.94 124 GLU A CA 1
ATOM 1013 C C . GLU A 1 124 ? 10.533 12.629 1.795 1.00 97.94 124 GLU A C 1
ATOM 1015 O O . GLU A 1 124 ? 10.263 12.772 2.993 1.00 97.94 124 GLU A O 1
ATOM 1020 N N . LEU A 1 125 ? 9.793 11.847 1.004 1.00 98.31 125 LEU A N 1
ATOM 1021 C CA . LEU A 1 125 ? 8.657 11.070 1.501 1.00 98.31 125 LEU A CA 1
ATOM 1022 C C . LEU A 1 125 ? 9.099 9.959 2.458 1.00 98.31 125 LEU A C 1
ATOM 1024 O O . LEU A 1 125 ? 8.433 9.749 3.472 1.00 98.31 125 LEU A O 1
ATOM 1028 N N . GLU A 1 126 ? 10.217 9.287 2.188 1.00 97.94 126 GLU A N 1
ATOM 1029 C CA . GLU A 1 126 ? 10.786 8.272 3.081 1.00 97.94 126 GLU A CA 1
ATOM 1030 C C . GLU A 1 126 ? 11.134 8.862 4.452 1.00 97.94 126 GLU A C 1
ATOM 1032 O O . GLU A 1 126 ? 10.776 8.281 5.481 1.00 97.94 126 GLU A O 1
ATOM 1037 N N . LEU A 1 127 ? 11.728 10.060 4.488 1.00 98.25 127 LEU A N 1
ATOM 1038 C CA . LEU A 1 127 ? 12.007 10.771 5.741 1.00 98.25 127 LEU A CA 1
ATOM 1039 C C . LEU A 1 127 ? 10.725 11.097 6.519 1.00 98.25 127 LEU A C 1
ATOM 1041 O O . LEU A 1 127 ? 10.670 10.902 7.736 1.00 98.25 127 LEU A O 1
ATOM 1045 N N . LYS A 1 128 ? 9.665 11.544 5.834 1.00 98.31 128 LYS A N 1
ATOM 1046 C CA . LYS A 1 128 ? 8.366 11.811 6.477 1.00 98.31 128 LYS A CA 1
ATOM 1047 C C . LYS A 1 128 ? 7.731 10.541 7.042 1.00 98.31 128 LYS A C 1
ATOM 1049 O O . LYS A 1 128 ? 7.180 10.578 8.139 1.00 98.31 128 LYS A O 1
ATOM 1054 N N . VAL A 1 129 ? 7.825 9.415 6.333 1.00 98.50 129 VAL A N 1
ATOM 1055 C CA . VAL A 1 129 ? 7.328 8.117 6.822 1.00 98.50 129 VAL A CA 1
ATOM 1056 C C . VAL A 1 129 ? 8.088 7.677 8.074 1.00 98.50 129 VAL A C 1
ATOM 1058 O O . VAL A 1 129 ? 7.465 7.246 9.042 1.00 98.50 129 VAL A O 1
ATOM 1061 N N . GLN A 1 130 ? 9.413 7.838 8.103 1.00 98.19 130 GLN A N 1
ATOM 1062 C CA . GLN A 1 130 ? 10.214 7.529 9.291 1.00 98.19 130 GLN A CA 1
ATOM 1063 C C . GLN A 1 130 ? 9.802 8.382 10.498 1.00 98.19 130 GLN A C 1
ATOM 1065 O O . GLN A 1 130 ? 9.603 7.845 11.585 1.00 98.19 130 GLN A O 1
ATOM 1070 N N . GLN A 1 131 ? 9.602 9.689 10.303 1.00 98.31 131 GLN A N 1
ATOM 1071 C CA . GLN A 1 131 ? 9.130 10.590 11.362 1.00 98.31 131 GLN A CA 1
ATOM 1072 C C . GLN A 1 131 ? 7.749 10.190 11.897 1.00 98.31 131 GLN A C 1
ATOM 1074 O O . GLN A 1 131 ? 7.531 10.192 13.110 1.00 98.31 131 GLN A O 1
ATOM 1079 N N . LEU A 1 132 ? 6.823 9.823 11.005 1.00 98.44 132 LEU A N 1
ATOM 1080 C CA . LEU A 1 132 ? 5.492 9.355 11.392 1.00 98.44 132 LEU A CA 1
ATOM 1081 C C . LEU A 1 132 ? 5.556 8.061 12.206 1.00 98.44 132 LEU A C 1
ATOM 1083 O O . LEU A 1 132 ? 4.877 7.965 13.224 1.00 98.44 132 LEU A O 1
ATOM 1087 N N . ASN A 1 133 ? 6.395 7.102 11.808 1.00 98.06 133 ASN A N 1
ATOM 1088 C CA . ASN A 1 133 ? 6.565 5.852 12.549 1.00 98.06 133 ASN A CA 1
ATOM 1089 C C . ASN A 1 133 ? 7.086 6.098 13.970 1.00 98.06 133 ASN A C 1
ATOM 1091 O O . ASN A 1 133 ? 6.556 5.526 14.918 1.00 98.06 133 ASN A O 1
ATOM 1095 N N . THR A 1 134 ? 8.063 6.994 14.141 1.00 98.25 134 THR A N 1
ATOM 1096 C CA . THR A 1 134 ? 8.532 7.391 15.478 1.00 98.25 134 THR A CA 1
ATOM 1097 C C . THR A 1 134 ? 7.393 7.982 16.307 1.00 98.25 134 THR A C 1
ATOM 1099 O O . THR A 1 134 ? 7.179 7.559 17.439 1.00 98.25 134 THR A O 1
ATOM 1102 N N . ARG A 1 135 ? 6.595 8.891 15.728 1.00 98.06 135 ARG A N 1
ATOM 1103 C CA . ARG A 1 135 ? 5.470 9.510 16.441 1.00 98.06 135 ARG A CA 1
ATOM 1104 C C . ARG A 1 135 ? 4.389 8.502 16.837 1.00 98.06 135 ARG A C 1
ATOM 1106 O O . ARG A 1 135 ? 3.791 8.660 17.896 1.00 98.06 135 ARG A O 1
ATOM 1113 N N . VAL A 1 136 ? 4.120 7.497 16.002 1.00 98.44 136 VAL A N 1
ATOM 1114 C CA . VAL A 1 136 ? 3.186 6.407 16.330 1.00 98.44 136 VAL A CA 1
ATOM 1115 C C . VAL A 1 136 ? 3.697 5.612 17.528 1.00 98.44 136 VAL A C 1
ATOM 1117 O O . VAL A 1 136 ? 2.946 5.441 18.483 1.00 98.44 136 VAL A O 1
ATOM 1120 N N . ASN A 1 137 ? 4.971 5.217 17.526 1.00 97.69 137 ASN A N 1
ATOM 1121 C CA . ASN A 1 137 ? 5.567 4.477 18.642 1.00 97.69 137 ASN A CA 1
ATOM 1122 C C . ASN A 1 137 ? 5.518 5.278 19.957 1.00 97.69 137 ASN A C 1
ATOM 1124 O O . ASN A 1 137 ? 5.204 4.722 21.009 1.00 97.69 137 ASN A O 1
ATOM 1128 N N . ASP A 1 138 ? 5.780 6.589 19.900 1.00 97.94 138 ASP A N 1
ATOM 1129 C CA . ASP A 1 138 ? 5.676 7.468 21.071 1.00 97.94 138 ASP A CA 1
ATOM 1130 C C . ASP A 1 138 ? 4.240 7.489 21.626 1.00 97.94 138 ASP A C 1
ATOM 1132 O O . ASP A 1 138 ? 4.026 7.340 22.830 1.00 97.94 138 ASP A O 1
ATOM 1136 N N . LEU A 1 139 ? 3.243 7.624 20.743 1.00 98.19 139 LEU A N 1
ATOM 1137 C CA . LEU A 1 139 ? 1.828 7.633 21.123 1.00 98.19 139 LEU A CA 1
ATOM 1138 C C . LEU A 1 139 ? 1.370 6.291 21.704 1.00 98.19 139 LEU A C 1
ATOM 1140 O O . LEU A 1 139 ? 0.588 6.277 22.653 1.00 98.19 139 LEU A O 1
ATOM 1144 N N . GLU A 1 140 ? 1.850 5.167 21.171 1.00 97.44 140 GLU A N 1
ATOM 1145 C CA . GLU A 1 140 ? 1.580 3.842 21.739 1.00 97.44 140 GLU A CA 1
ATOM 1146 C C . GLU A 1 140 ? 2.111 3.734 23.177 1.00 97.44 140 GLU A C 1
ATOM 1148 O O . GLU A 1 140 ? 1.397 3.257 24.064 1.00 97.44 140 GLU A O 1
ATOM 1153 N N . GLY A 1 141 ? 3.314 4.259 23.439 1.00 95.94 141 GLY A N 1
ATOM 1154 C CA . GLY A 1 141 ? 3.880 4.338 24.788 1.00 95.94 141 GLY A CA 1
ATOM 1155 C C . GLY A 1 141 ? 3.070 5.229 25.740 1.00 95.94 141 GLY A C 1
ATOM 1156 O O . GLY A 1 141 ? 2.819 4.850 26.890 1.00 95.94 141 GLY A O 1
ATOM 1157 N N . GLU A 1 142 ? 2.610 6.392 25.266 1.00 97.50 142 GLU A N 1
ATOM 1158 C CA . GLU A 1 142 ? 1.738 7.293 26.035 1.00 97.50 142 GLU A CA 1
ATOM 1159 C C . GLU A 1 142 ? 0.396 6.623 26.384 1.00 97.50 142 GLU A C 1
ATOM 1161 O O . GLU A 1 142 ? -0.054 6.692 27.531 1.00 97.50 142 GLU A O 1
ATOM 1166 N N . ILE A 1 143 ? -0.237 5.939 25.424 1.00 96.12 143 ILE A N 1
ATOM 1167 C CA . ILE A 1 143 ? -1.504 5.219 25.632 1.00 96.12 143 ILE A CA 1
ATOM 1168 C C . ILE A 1 143 ? -1.332 4.113 26.670 1.00 96.12 143 ILE A C 1
ATOM 1170 O O . ILE A 1 143 ? -2.151 4.013 27.588 1.00 96.12 143 ILE A O 1
ATOM 1174 N N . GLN A 1 144 ? -0.268 3.314 26.558 1.00 95.06 144 GLN A N 1
ATOM 1175 C CA . GLN A 1 144 ? 0.024 2.249 27.513 1.00 95.06 144 GLN A CA 1
ATOM 1176 C C . GLN A 1 144 ? 0.147 2.817 28.933 1.00 95.06 144 GLN A C 1
ATOM 1178 O O . GLN A 1 144 ? -0.571 2.386 29.837 1.00 95.06 144 GLN A O 1
ATOM 1183 N N . THR A 1 145 ? 0.960 3.861 29.103 1.00 95.00 145 THR A N 1
ATOM 1184 C CA . THR A 1 145 ? 1.188 4.524 30.397 1.00 95.00 145 THR A CA 1
ATOM 1185 C C . THR A 1 145 ? -0.104 5.099 30.987 1.00 95.00 145 THR A C 1
ATOM 1187 O O . THR A 1 145 ? -0.400 4.926 32.174 1.00 95.00 145 THR A O 1
ATOM 1190 N N . ASN A 1 146 ? -0.912 5.763 30.158 1.00 93.56 146 ASN A N 1
ATOM 1191 C CA . ASN A 1 146 ? -2.188 6.334 30.584 1.00 93.56 146 ASN A CA 1
ATOM 1192 C C . ASN A 1 146 ? -3.191 5.248 30.987 1.00 93.56 146 ASN A C 1
ATOM 1194 O O . ASN A 1 146 ? -3.916 5.423 31.967 1.00 93.56 146 ASN A O 1
ATOM 1198 N N . SER A 1 147 ? -3.218 4.123 30.267 1.00 90.12 147 SER A N 1
ATOM 1199 C CA . SER A 1 147 ? -4.089 2.994 30.596 1.00 90.12 147 SER A CA 1
ATOM 1200 C C . SER A 1 147 ? -3.724 2.383 31.949 1.00 90.12 147 SER A C 1
ATOM 1202 O O . SER A 1 147 ? -4.594 2.225 32.805 1.00 90.12 147 SER A O 1
ATOM 1204 N N . GLU A 1 148 ? -2.435 2.141 32.197 1.00 90.38 148 GLU A N 1
ATOM 1205 C CA . GLU A 1 148 ? -1.941 1.622 33.472 1.00 90.38 148 GLU A CA 1
ATOM 1206 C C . GLU A 1 148 ? -2.285 2.576 34.617 1.00 90.38 148 GLU A C 1
ATOM 1208 O O . GLU A 1 148 ? -2.832 2.154 35.635 1.00 90.38 148 GLU A O 1
ATOM 1213 N N . THR A 1 149 ? -2.063 3.876 34.416 1.00 88.75 149 THR A N 1
ATOM 1214 C CA . THR A 1 149 ? -2.397 4.913 35.401 1.00 88.75 149 THR A CA 1
ATOM 1215 C C . THR A 1 149 ? -3.898 4.955 35.695 1.00 88.75 149 THR A C 1
ATOM 1217 O O . THR A 1 149 ? -4.298 5.037 36.857 1.00 88.75 149 THR A O 1
ATOM 1220 N N . PHE A 1 150 ? -4.749 4.855 34.668 1.00 86.69 150 PHE A N 1
ATOM 1221 C CA . PHE A 1 150 ? -6.202 4.805 34.836 1.00 86.69 150 PHE A CA 1
ATOM 1222 C C . PHE A 1 150 ? -6.626 3.605 35.685 1.00 86.69 150 PHE A C 1
ATOM 1224 O O . PHE A 1 150 ? -7.382 3.775 36.641 1.00 86.69 150 PHE A O 1
ATOM 1231 N N . PHE A 1 151 ? -6.105 2.410 35.392 1.00 79.94 151 PHE A N 1
ATOM 1232 C CA . PHE A 1 151 ? -6.423 1.221 36.179 1.00 79.94 151 PHE A CA 1
ATOM 1233 C C . PHE A 1 151 ? -5.928 1.348 37.621 1.00 79.94 151 PHE A C 1
ATOM 1235 O O . PHE A 1 151 ? -6.688 1.055 38.540 1.00 79.94 151 PHE A O 1
ATOM 1242 N N . GLN A 1 152 ? -4.713 1.851 37.853 1.00 79.31 152 GLN A N 1
ATOM 1243 C CA . GLN A 1 152 ? -4.208 2.076 39.214 1.00 79.31 152 GLN A CA 1
ATOM 1244 C C . GLN A 1 152 ? -5.074 3.069 40.004 1.00 79.31 152 GLN A C 1
ATOM 1246 O O . GLN A 1 152 ? -5.377 2.837 41.175 1.00 79.31 152 GLN A O 1
ATOM 1251 N N . ASN A 1 153 ? -5.539 4.141 39.362 1.00 77.94 153 ASN A N 1
ATOM 1252 C CA . ASN A 1 153 ? -6.446 5.111 39.981 1.00 77.94 153 ASN A CA 1
ATOM 1253 C C . ASN A 1 153 ? -7.847 4.525 40.236 1.00 77.94 153 ASN A C 1
ATOM 1255 O O . ASN A 1 153 ? -8.480 4.818 41.251 1.00 77.94 153 ASN A O 1
ATOM 1259 N N . MET A 1 154 ? -8.325 3.651 39.348 1.00 70.56 154 MET A N 1
ATOM 1260 C CA . MET A 1 154 ? -9.581 2.924 39.531 1.00 70.56 154 MET A CA 1
ATOM 1261 C C . MET A 1 154 ? -9.499 1.925 40.696 1.00 70.56 154 MET A C 1
ATOM 1263 O O . MET A 1 154 ? -10.465 1.773 41.432 1.00 70.56 154 MET A O 1
ATOM 1267 N N . TYR A 1 155 ? -8.352 1.272 40.906 1.00 64.62 155 TYR A N 1
ATOM 1268 C CA . TYR A 1 155 ? -8.152 0.368 42.045 1.00 64.62 155 TYR A CA 1
ATOM 1269 C C . TYR A 1 155 ? -7.913 1.097 43.375 1.00 64.62 155 TYR A C 1
ATOM 1271 O O . TYR A 1 155 ? -8.171 0.516 44.431 1.00 64.62 155 TYR A O 1
ATOM 1279 N N . SER A 1 156 ? -7.416 2.338 43.345 1.00 61.94 156 SER A N 1
ATOM 1280 C CA . SER A 1 156 ? -7.136 3.135 44.548 1.00 61.94 156 SER A CA 1
ATOM 1281 C C . SER A 1 156 ? -8.309 4.009 45.007 1.00 61.94 156 SER A C 1
ATOM 1283 O O . SER A 1 156 ? -8.346 4.405 46.173 1.00 61.94 156 SER A O 1
ATOM 1285 N N . SER A 1 157 ? -9.300 4.265 44.146 1.00 54.56 157 SER A N 1
ATOM 1286 C CA . SER A 1 157 ? -10.551 4.927 44.531 1.00 54.56 157 SER A CA 1
ATOM 1287 C C . SER A 1 157 ? -11.504 3.936 45.213 1.00 54.56 157 SER A C 1
ATOM 1289 O O . SER A 1 157 ? -12.133 3.097 44.583 1.00 54.56 157 SER A O 1
ATOM 1291 N N . GLU A 1 158 ? -11.563 4.026 46.544 1.00 57.75 158 GLU A N 1
ATOM 1292 C CA . GLU A 1 158 ? -12.535 3.362 47.427 1.00 57.75 158 GLU A CA 1
ATOM 1293 C C . GLU A 1 158 ? -12.694 1.848 47.224 1.00 57.75 158 GLU A C 1
ATOM 1295 O O . GLU A 1 158 ? -13.787 1.307 47.043 1.00 57.75 158 GLU A O 1
ATOM 1300 N N . LYS A 1 159 ? -11.591 1.118 47.394 1.00 50.31 159 LYS A N 1
ATOM 1301 C CA . LYS A 1 159 ? -11.672 -0.283 47.805 1.00 50.31 159 LYS A CA 1
ATOM 1302 C C . LYS A 1 159 ? -12.233 -0.332 49.232 1.00 50.31 159 LYS A C 1
ATOM 1304 O O . LYS A 1 159 ? -11.490 -0.458 50.200 1.00 50.31 159 LYS A O 1
ATOM 1309 N N . SER A 1 160 ? -13.554 -0.246 49.383 1.00 58.28 160 SER A N 1
ATOM 1310 C CA . SER A 1 160 ? -14.187 -0.901 50.526 1.00 58.28 160 SER A CA 1
ATOM 1311 C C . SER A 1 160 ? -13.862 -2.379 50.339 1.00 58.28 160 SER A C 1
ATOM 1313 O O . SER A 1 160 ? -14.429 -3.035 49.465 1.00 58.28 160 SER A O 1
ATOM 1315 N N . GLU A 1 161 ? -12.881 -2.893 51.093 1.00 64.88 161 GLU A N 1
ATOM 1316 C CA . GLU A 1 161 ? -12.372 -4.278 51.011 1.00 64.88 161 GLU A CA 1
ATOM 1317 C C . GLU A 1 161 ? -13.475 -5.339 51.180 1.00 64.88 161 GLU A C 1
ATOM 1319 O O . GLU A 1 161 ? -13.255 -6.533 50.975 1.00 64.88 161 GLU A O 1
ATOM 1324 N N . ASN A 1 162 ? -14.684 -4.883 51.500 1.00 79.31 162 ASN A N 1
ATOM 1325 C CA . ASN A 1 162 ? -15.863 -5.670 51.768 1.00 79.31 162 ASN A CA 1
ATOM 1326 C C . ASN A 1 162 ? -16.858 -5.690 50.610 1.00 79.31 162 ASN A C 1
ATOM 1328 O O . ASN A 1 162 ? -17.819 -6.439 50.698 1.00 79.31 162 ASN A O 1
ATOM 1332 N N . VAL A 1 163 ? -16.680 -4.936 49.521 1.00 86.62 163 VAL A N 1
ATOM 1333 C CA . VAL A 1 163 ? -17.606 -5.012 48.377 1.00 86.62 163 VAL A CA 1
ATOM 1334 C C . VAL A 1 163 ? -17.264 -6.217 47.501 1.00 86.62 163 VAL A C 1
ATOM 1336 O O . VAL A 1 163 ? -16.176 -6.305 46.934 1.00 86.62 163 VAL A O 1
ATOM 1339 N N . LYS A 1 164 ? -18.209 -7.154 47.364 1.00 89.12 164 LYS A N 1
ATOM 1340 C CA . LYS A 1 164 ? -18.094 -8.321 46.477 1.00 89.12 164 LYS A CA 1
ATOM 1341 C C . LYS A 1 164 ? -19.174 -8.311 45.404 1.00 89.12 164 LYS A C 1
ATOM 1343 O O . LYS A 1 164 ? -20.269 -7.780 45.590 1.00 89.12 164 LYS A O 1
ATOM 1348 N N . VAL A 1 165 ? -18.843 -8.944 44.282 1.00 93.00 165 VAL A N 1
ATOM 1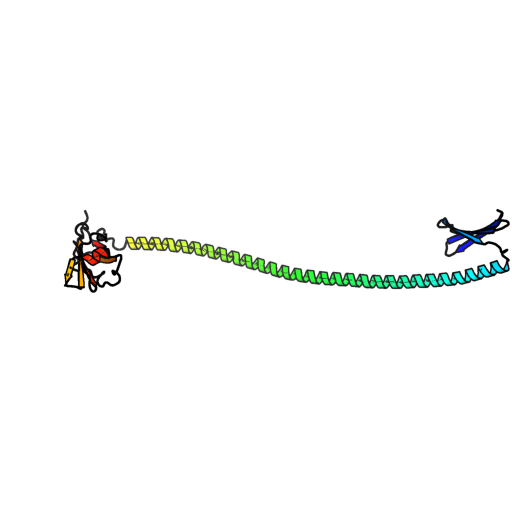349 C CA . VAL A 1 165 ? -19.758 -9.191 43.169 1.00 93.00 165 VAL A CA 1
ATOM 1350 C C . VAL A 1 165 ? -20.137 -10.666 43.173 1.00 93.00 165 VAL A C 1
ATOM 1352 O O . VAL A 1 165 ? -19.270 -11.532 43.069 1.00 93.00 165 VAL A O 1
ATOM 1355 N N . PHE A 1 166 ? -21.433 -10.944 43.261 1.00 95.00 166 PHE A N 1
ATOM 1356 C CA . PHE A 1 166 ? -22.008 -12.270 43.064 1.00 95.00 166 PHE A CA 1
ATOM 1357 C C . PHE A 1 166 ? -22.865 -12.259 41.809 1.00 95.00 166 PHE A C 1
ATOM 1359 O O . PHE A 1 166 ? -23.477 -11.248 41.469 1.00 95.00 166 PHE A O 1
ATOM 1366 N N . TYR A 1 167 ? -22.919 -13.382 41.113 1.00 96.62 167 TYR A N 1
ATOM 1367 C CA . TYR A 1 167 ? -23.732 -13.523 39.917 1.00 96.62 167 TYR A CA 1
ATOM 1368 C C . TYR A 1 167 ? -24.278 -14.940 39.822 1.00 96.62 167 TYR A C 1
ATOM 1370 O O . TYR A 1 167 ? -23.710 -15.883 40.374 1.00 96.62 167 TYR A O 1
ATOM 1378 N N . GLY A 1 168 ? -25.383 -15.094 39.105 1.00 96.12 168 GLY A N 1
ATOM 1379 C CA . GLY A 1 168 ? -26.008 -16.393 38.936 1.00 96.12 168 GLY A CA 1
ATOM 1380 C C . GLY A 1 168 ? -27.106 -16.399 37.888 1.00 96.12 168 GLY A C 1
ATOM 1381 O O . GLY A 1 168 ? -27.434 -15.384 37.272 1.00 96.12 168 GLY A O 1
ATOM 1382 N N . SER A 1 169 ? -27.667 -17.587 37.682 1.00 96.38 169 SER A N 1
ATOM 1383 C CA . SER A 1 169 ? -28.780 -17.817 36.771 1.00 96.38 169 SER A CA 1
ATOM 1384 C C . SER A 1 169 ? -29.703 -18.893 37.329 1.00 96.38 169 SER A C 1
ATOM 1386 O O . SER A 1 169 ? -29.235 -19.864 37.926 1.00 96.38 169 SER A O 1
ATOM 1388 N N . THR A 1 170 ? -31.014 -18.734 37.159 1.00 96.12 170 THR A N 1
ATOM 1389 C CA . THR A 1 170 ? -31.973 -19.781 37.538 1.00 96.12 170 THR A CA 1
ATOM 1390 C C . THR A 1 170 ? -31.987 -20.924 36.518 1.00 96.12 170 THR A C 1
ATOM 1392 O O . THR A 1 170 ? -31.657 -20.747 35.347 1.00 96.12 170 THR A O 1
ATOM 1395 N N . SER A 1 171 ? -32.347 -22.135 36.955 1.00 93.19 171 SER A N 1
ATOM 1396 C CA . SER A 1 171 ? -32.304 -23.326 36.092 1.00 93.19 171 SER A CA 1
ATOM 1397 C C . SER A 1 171 ? -33.263 -23.221 34.908 1.00 93.19 171 SER A C 1
ATOM 1399 O O . SER A 1 171 ? -34.467 -23.105 35.105 1.00 93.19 171 SER A O 1
ATOM 1401 N N . LYS A 1 172 ? -32.754 -23.375 33.682 1.00 92.94 172 LYS A N 1
ATOM 1402 C CA . LYS A 1 172 ? -33.558 -23.337 32.446 1.00 92.94 172 LYS A CA 1
ATOM 1403 C C . LYS A 1 172 ? -34.661 -24.397 32.398 1.00 92.94 172 LYS A C 1
ATOM 1405 O O . LYS A 1 172 ? -35.709 -24.141 31.815 1.00 92.94 172 LYS A O 1
ATOM 1410 N N . ASP A 1 173 ? -34.426 -25.561 33.003 1.00 88.12 173 ASP A N 1
ATOM 1411 C CA . ASP A 1 173 ? -35.348 -26.703 32.956 1.00 88.12 173 ASP A CA 1
ATOM 1412 C C . ASP A 1 173 ? -36.163 -26.866 34.252 1.00 88.12 173 ASP A C 1
ATOM 1414 O O . ASP A 1 173 ? -37.137 -27.619 34.283 1.00 88.12 173 ASP A O 1
ATOM 1418 N N . ASN A 1 174 ? -35.799 -26.155 35.327 1.00 86.44 174 ASN A N 1
ATOM 1419 C CA . ASN A 1 174 ? -36.478 -26.234 36.621 1.00 86.44 174 ASN A CA 1
ATOM 1420 C C . ASN A 1 174 ? -36.572 -24.866 37.320 1.00 86.44 174 ASN A C 1
ATOM 1422 O O . ASN A 1 174 ? -36.135 -24.701 38.460 1.00 86.44 174 ASN A O 1
ATOM 1426 N N . THR A 1 175 ? -37.107 -23.860 36.626 1.00 84.81 175 THR A N 1
ATOM 1427 C CA . THR A 1 175 ? -37.360 -22.539 37.213 1.00 84.81 175 THR A CA 1
ATOM 1428 C C . THR A 1 175 ? -38.611 -22.536 38.097 1.00 84.81 175 THR A C 1
ATOM 1430 O O . THR A 1 175 ? -39.697 -22.928 37.671 1.00 84.81 175 THR A O 1
ATOM 1433 N N . ASN A 1 176 ? -38.482 -22.008 39.319 1.00 89.75 176 ASN A N 1
ATOM 1434 C CA . ASN A 1 176 ? -39.584 -21.826 40.275 1.00 89.75 176 ASN A CA 1
ATOM 1435 C C . ASN A 1 176 ? -40.383 -20.535 40.004 1.00 89.75 176 ASN A C 1
ATOM 1437 O O . ASN A 1 176 ? -40.522 -19.670 40.872 1.00 89.75 176 ASN A O 1
ATOM 1441 N N . TRP A 1 177 ? -40.905 -20.381 38.785 1.00 93.88 177 TRP A N 1
ATOM 1442 C CA . TRP A 1 177 ? -41.843 -19.298 38.483 1.00 93.88 177 TRP A CA 1
ATOM 1443 C C . TRP A 1 177 ? -43.176 -19.536 39.198 1.00 93.88 177 TRP A C 1
ATOM 1445 O O . TRP A 1 177 ? -43.800 -20.585 39.050 1.00 93.88 177 TRP A O 1
ATOM 1455 N N . THR A 1 178 ? -43.641 -18.540 39.946 1.00 94.75 178 THR A N 1
ATOM 1456 C CA . THR A 1 178 ? -44.901 -18.586 40.701 1.00 94.75 178 THR A CA 1
ATOM 1457 C C . THR A 1 178 ? -45.856 -17.508 40.204 1.00 94.75 178 THR A C 1
ATOM 1459 O O . THR A 1 178 ? -45.423 -16.458 39.733 1.00 94.75 178 THR A O 1
ATOM 1462 N N . VAL A 1 179 ? -47.164 -17.759 40.268 1.00 93.69 179 VAL A N 1
ATOM 1463 C CA . VAL A 1 179 ? -48.171 -16.758 39.883 1.00 93.69 179 VAL A CA 1
ATOM 1464 C C . VAL A 1 179 ? -48.216 -15.665 40.948 1.00 93.69 179 VAL A C 1
ATOM 1466 O O . VAL A 1 179 ? -48.373 -15.968 42.128 1.00 93.69 179 VAL A O 1
ATOM 1469 N N . TYR A 1 180 ? -48.069 -14.404 40.535 1.00 89.88 180 TYR A N 1
ATOM 1470 C CA . TYR A 1 180 ? -48.186 -13.251 41.4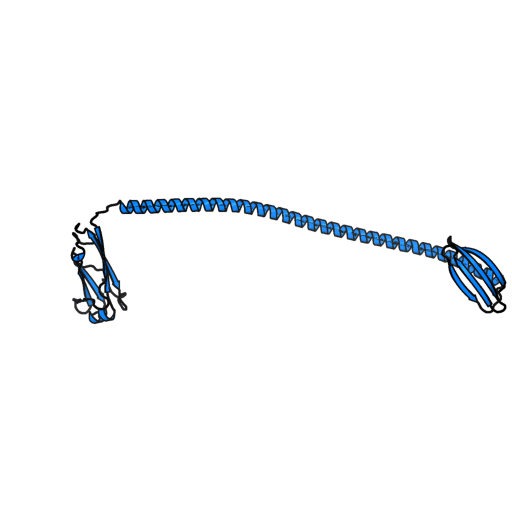32 1.00 89.88 180 TYR A CA 1
ATOM 1471 C C . TYR A 1 180 ? -49.608 -12.681 41.438 1.00 89.88 180 TYR A C 1
ATOM 1473 O O . TYR A 1 180 ? -50.181 -12.445 42.496 1.00 89.88 180 TYR A O 1
ATOM 1481 N N . SER A 1 181 ? -50.202 -12.504 40.256 1.00 84.44 181 SER A N 1
ATOM 1482 C CA . SER A 1 181 ? -51.601 -12.105 40.088 1.00 84.44 181 SER A CA 1
ATOM 1483 C C . SER A 1 181 ? -52.213 -12.818 38.882 1.00 84.44 181 SER A C 1
ATOM 1485 O O . SER A 1 181 ? -51.495 -13.262 37.978 1.00 84.44 181 SER A O 1
ATOM 1487 N N . GLN A 1 182 ? -53.539 -12.987 38.884 1.00 74.38 182 GLN A N 1
ATOM 1488 C CA . GLN A 1 182 ? -54.221 -13.809 37.883 1.00 74.38 182 GLN A CA 1
ATOM 1489 C C . GLN A 1 182 ? -53.936 -13.318 36.444 1.00 74.38 182 GLN A C 1
ATOM 1491 O O . GLN A 1 182 ? -54.015 -12.131 36.130 1.00 74.38 182 GLN A O 1
ATOM 1496 N N . ASN A 1 183 ? -53.604 -14.275 35.571 1.00 67.12 183 ASN A N 1
ATOM 1497 C CA . ASN A 1 183 ? -53.511 -14.184 34.104 1.00 67.12 183 ASN A CA 1
ATOM 1498 C C . ASN A 1 183 ? -52.451 -13.262 33.476 1.00 67.12 183 ASN A C 1
ATOM 1500 O O . ASN A 1 183 ? -52.418 -13.155 32.248 1.00 67.12 183 ASN A O 1
ATOM 1504 N N . SER A 1 184 ? -51.576 -12.614 34.251 1.00 82.06 184 SER A N 1
ATOM 1505 C CA . SER A 1 184 ? -50.637 -11.643 33.658 1.00 82.06 184 SER A CA 1
ATOM 1506 C C . SER A 1 184 ? -49.274 -11.499 34.332 1.00 82.06 184 SER A C 1
ATOM 1508 O O . SER A 1 184 ? -48.339 -11.112 33.640 1.00 82.06 184 SER A O 1
ATOM 1510 N N . HIS A 1 185 ? -49.111 -11.843 35.616 1.00 91.75 185 HIS A N 1
ATOM 1511 C CA . HIS A 1 185 ? -47.858 -11.588 36.340 1.00 91.75 185 HIS A CA 1
ATOM 1512 C C . HIS A 1 185 ? -47.273 -12.860 36.953 1.00 91.75 185 HIS A C 1
ATOM 1514 O O . HIS A 1 185 ? -47.939 -13.552 37.730 1.00 91.75 185 HIS A O 1
ATOM 1520 N N . LEU A 1 186 ? -46.000 -13.129 36.656 1.00 95.12 186 LEU A N 1
ATOM 1521 C CA . LEU A 1 186 ? -45.215 -14.169 37.315 1.00 95.12 186 LEU A CA 1
ATOM 1522 C C . LEU A 1 186 ? -44.104 -13.558 38.166 1.00 95.12 186 LEU A C 1
ATOM 1524 O O . LEU A 1 186 ? -43.533 -12.524 37.827 1.00 95.12 186 LEU A O 1
ATOM 1528 N N . LYS A 1 187 ? -43.782 -14.248 39.257 1.00 95.38 187 LYS A N 1
ATOM 1529 C CA . LYS A 1 187 ? -42.705 -13.933 40.191 1.00 95.38 187 LYS A CA 1
ATOM 1530 C C . LYS A 1 187 ? -41.657 -15.036 40.177 1.00 95.38 187 LYS A C 1
ATOM 1532 O O . LYS A 1 187 ? -42.011 -16.215 40.227 1.00 95.38 187 LYS A O 1
ATOM 1537 N N . ILE A 1 188 ? -40.385 -14.655 40.230 1.00 96.00 188 ILE A N 1
ATOM 1538 C CA . ILE A 1 188 ? -39.283 -15.556 40.586 1.00 96.00 188 ILE A CA 1
ATOM 1539 C C . ILE A 1 188 ? -38.465 -14.947 41.722 1.00 96.00 188 ILE A C 1
ATOM 1541 O O . ILE A 1 188 ? -38.124 -13.767 41.672 1.00 96.00 188 ILE A O 1
ATOM 1545 N N . ALA A 1 189 ? -38.196 -15.739 42.759 1.00 96.62 189 ALA A N 1
ATOM 1546 C CA . ALA A 1 189 ? -37.382 -15.330 43.899 1.00 96.62 189 ALA A CA 1
ATOM 1547 C C . ALA A 1 189 ? -35.936 -15.808 43.720 1.00 96.62 189 ALA A C 1
ATOM 1549 O O . ALA A 1 189 ? -35.713 -16.923 43.246 1.00 96.62 189 ALA A O 1
ATOM 1550 N N . ILE A 1 190 ? -34.983 -14.963 44.106 1.00 96.94 190 ILE A N 1
ATOM 1551 C CA . ILE A 1 190 ? -33.549 -15.245 44.123 1.00 96.94 190 ILE A CA 1
ATOM 1552 C C . ILE A 1 190 ? -33.070 -15.168 45.568 1.00 96.94 190 ILE A C 1
ATOM 1554 O O . ILE A 1 190 ? -33.296 -14.166 46.248 1.00 96.94 190 ILE A O 1
ATOM 1558 N N . ASP A 1 191 ? -32.420 -16.238 46.010 1.00 96.62 191 ASP A N 1
ATOM 1559 C CA . ASP A 1 191 ? -31.782 -16.337 47.316 1.00 96.62 191 ASP A CA 1
ATOM 1560 C C . ASP A 1 191 ? -30.333 -15.845 47.215 1.00 96.62 191 ASP A C 1
ATOM 1562 O O . ASP A 1 191 ? -29.568 -16.298 46.362 1.00 96.62 191 ASP A O 1
ATOM 1566 N N . LEU A 1 192 ? -29.987 -14.885 48.067 1.00 97.19 192 LEU A N 1
ATOM 1567 C CA . LEU A 1 192 ? -28.652 -14.309 48.213 1.00 97.19 192 LEU A CA 1
ATOM 1568 C C . LEU A 1 192 ? -28.052 -14.611 49.593 1.00 97.19 192 LEU A C 1
ATOM 1570 O O . LEU A 1 192 ? -26.980 -14.099 49.905 1.00 97.19 192 LEU A O 1
ATOM 1574 N N . SER A 1 193 ? -28.698 -15.434 50.424 1.00 95.94 193 SER A N 1
ATOM 1575 C CA . SER A 1 193 ? -28.244 -15.731 51.789 1.00 95.94 193 SER A CA 1
ATOM 1576 C C . SER A 1 193 ? -26.802 -16.254 51.847 1.00 95.94 193 SER A C 1
ATOM 1578 O O . SER A 1 193 ? -26.041 -15.870 52.733 1.00 95.94 193 SER A O 1
ATOM 1580 N N . SER A 1 194 ? -26.367 -17.036 50.851 1.00 94.12 194 SER A N 1
ATOM 1581 C CA . SER A 1 194 ? -24.986 -17.531 50.738 1.00 94.12 194 SER A CA 1
ATOM 1582 C C . SER A 1 194 ? -23.955 -16.455 50.372 1.00 94.12 194 SER A C 1
ATOM 1584 O O . SER A 1 194 ? -22.753 -16.701 50.470 1.00 94.12 194 SER A O 1
ATOM 1586 N N . CYS A 1 195 ? -24.399 -15.275 49.931 1.00 93.06 195 CYS A N 1
ATOM 1587 C CA . CYS A 1 195 ? -23.530 -14.170 49.525 1.00 93.06 195 CYS A CA 1
ATOM 1588 C C . CYS A 1 195 ? -23.045 -13.334 50.722 1.00 93.06 195 CYS A C 1
ATOM 1590 O O . CYS A 1 195 ? -22.120 -12.540 50.568 1.00 93.06 195 CYS A O 1
ATOM 1592 N N . ASN A 1 196 ? -23.627 -13.520 51.917 1.00 94.06 196 ASN A N 1
ATOM 1593 C CA . ASN A 1 196 ? -23.235 -12.838 53.158 1.00 94.06 196 ASN A CA 1
ATOM 1594 C C . ASN A 1 196 ? -23.207 -11.301 53.066 1.00 94.06 196 ASN A C 1
ATOM 1596 O O . ASN A 1 196 ? -22.390 -10.657 53.735 1.00 94.06 196 ASN A O 1
ATOM 1600 N N . PHE A 1 197 ? -24.094 -10.702 52.264 1.00 95.31 197 PHE A N 1
ATOM 1601 C CA . PHE A 1 197 ? -24.216 -9.248 52.203 1.00 95.31 197 PHE A CA 1
ATOM 1602 C C . PHE A 1 197 ? -24.597 -8.674 53.580 1.00 95.31 197 PHE A C 1
ATOM 1604 O O . PHE A 1 197 ? -25.420 -9.244 54.300 1.00 95.31 197 PHE A O 1
ATOM 1611 N N . VAL A 1 198 ? -23.995 -7.546 53.967 1.00 94.38 198 VAL A N 1
ATOM 1612 C CA . VAL A 1 198 ? -24.347 -6.815 55.202 1.00 94.38 198 VAL A CA 1
ATOM 1613 C C . VAL A 1 198 ? -25.449 -5.791 54.967 1.00 94.38 198 VAL A C 1
ATOM 1615 O O . VAL A 1 198 ? -26.264 -5.543 55.855 1.00 94.38 198 VAL A O 1
ATOM 1618 N N . THR A 1 199 ? -25.514 -5.240 53.758 1.00 93.00 199 THR A N 1
ATOM 1619 C CA . THR A 1 199 ? -26.508 -4.258 53.322 1.00 93.00 199 THR A CA 1
ATOM 1620 C C . THR A 1 199 ? -27.228 -4.758 52.071 1.00 93.00 199 THR A C 1
ATOM 1622 O O . THR A 1 199 ? -26.883 -5.788 51.495 1.00 93.00 199 THR A O 1
ATOM 1625 N N . LYS A 1 200 ? -28.295 -4.064 51.663 1.00 96.44 200 LYS A N 1
ATOM 1626 C CA . LYS A 1 200 ? -29.008 -4.379 50.419 1.00 96.44 200 LYS A CA 1
ATOM 1627 C C . LYS A 1 200 ? -28.058 -4.165 49.224 1.00 96.44 200 LYS A C 1
ATOM 1629 O O . LYS A 1 200 ? -27.652 -3.019 49.025 1.00 96.44 200 LYS A O 1
ATOM 1634 N N . PRO A 1 201 ? -27.743 -5.196 48.416 1.00 96.00 201 PRO A N 1
ATOM 1635 C CA . PRO A 1 201 ? -26.857 -5.035 47.270 1.00 96.00 201 PRO A CA 1
ATOM 1636 C C . PRO A 1 201 ? -27.548 -4.287 46.123 1.00 96.00 201 PRO A C 1
ATOM 1638 O O . PRO A 1 201 ? -28.776 -4.289 45.990 1.00 96.00 201 PRO A O 1
ATOM 1641 N N . THR A 1 202 ? -26.744 -3.691 45.249 1.00 96.75 202 THR A N 1
ATOM 1642 C CA . THR A 1 202 ? -27.173 -3.232 43.927 1.00 96.75 202 THR A CA 1
ATOM 1643 C C . THR A 1 202 ? -27.364 -4.446 43.029 1.00 96.75 202 THR A C 1
ATOM 1645 O O . THR A 1 202 ? -26.448 -5.253 42.876 1.00 96.75 202 THR A O 1
ATOM 1648 N N . ILE A 1 203 ? -28.551 -4.587 42.440 1.00 97.50 203 ILE A N 1
ATOM 1649 C CA . ILE A 1 203 ? -28.937 -5.773 41.670 1.00 97.50 203 ILE A CA 1
ATOM 1650 C C . ILE A 1 203 ? -29.208 -5.386 40.218 1.00 97.50 203 ILE A C 1
ATOM 1652 O O . ILE A 1 203 ? -30.024 -4.507 39.941 1.00 97.50 203 ILE A O 1
ATOM 1656 N N . LEU A 1 204 ? -28.571 -6.101 39.296 1.00 97.25 204 LEU A N 1
ATOM 1657 C CA . LEU A 1 204 ? -28.864 -6.080 37.868 1.00 97.25 204 LEU A CA 1
ATOM 1658 C C . LEU A 1 204 ? -29.477 -7.424 37.475 1.00 97.25 204 LEU A C 1
ATOM 1660 O O . LEU A 1 204 ? -29.009 -8.471 37.918 1.00 97.25 204 LEU A O 1
ATOM 1664 N N . THR A 1 205 ? -30.511 -7.410 36.637 1.00 97.62 205 THR A N 1
ATOM 1665 C CA . THR A 1 205 ? -31.195 -8.626 36.178 1.00 97.62 205 THR A CA 1
ATOM 1666 C C . THR A 1 205 ? -31.404 -8.618 34.671 1.00 97.62 205 THR A C 1
ATOM 1668 O O . THR A 1 205 ? -31.544 -7.563 34.052 1.00 97.62 205 THR A O 1
ATOM 1671 N N . SER A 1 206 ? -31.417 -9.807 34.070 1.00 96.69 206 SER A N 1
ATOM 1672 C CA . SER A 1 206 ? -31.818 -10.009 32.679 1.00 96.69 206 SER A CA 1
ATOM 1673 C C . SER A 1 206 ? -32.612 -11.305 32.527 1.00 96.69 206 SER A C 1
ATOM 1675 O O . SER A 1 206 ? -32.350 -12.299 33.206 1.00 96.69 206 SER A O 1
ATOM 1677 N N . LEU A 1 207 ? -33.606 -11.299 31.638 1.00 97.00 207 LEU A N 1
ATOM 1678 C CA . LEU A 1 207 ? -34.435 -12.465 31.345 1.00 97.00 207 LEU A CA 1
ATOM 1679 C C . LEU A 1 207 ? -33.958 -13.121 30.048 1.00 97.00 207 LEU A C 1
ATOM 1681 O O . LEU A 1 207 ? -33.942 -12.483 28.998 1.00 97.00 207 LEU A O 1
ATOM 1685 N N . GLY A 1 208 ? -33.609 -14.402 30.119 1.00 96.69 208 GLY A N 1
ATOM 1686 C CA . GLY A 1 208 ? -33.296 -15.229 28.956 1.00 96.69 208 GLY A CA 1
ATOM 1687 C C . GLY A 1 208 ? -34.355 -16.304 28.733 1.00 96.69 208 GLY A C 1
ATOM 1688 O O . GLY A 1 208 ? -35.054 -16.702 29.660 1.00 96.69 208 GLY A O 1
ATOM 1689 N N . GLY A 1 209 ? -34.460 -16.814 27.508 1.00 96.12 209 GLY A N 1
ATOM 1690 C CA . GLY A 1 209 ? -35.345 -17.927 27.156 1.00 96.12 209 GLY A CA 1
ATOM 1691 C C . GLY A 1 209 ? -35.254 -18.280 25.673 1.00 96.12 209 GLY A C 1
ATOM 1692 O O . GLY A 1 209 ? -34.592 -17.584 24.912 1.00 96.12 209 GLY A O 1
ATOM 1693 N N . ILE A 1 210 ? -35.930 -19.347 25.249 1.00 97.19 210 ILE A N 1
ATOM 1694 C CA . ILE A 1 210 ? -35.995 -19.756 23.835 1.00 97.19 210 ILE A CA 1
ATOM 1695 C C . ILE A 1 210 ? -37.033 -18.923 23.074 1.00 97.19 210 ILE A C 1
ATOM 1697 O O . ILE A 1 210 ? -36.772 -18.505 21.955 1.00 97.19 210 ILE A O 1
ATOM 1701 N N . ASN A 1 211 ? -38.187 -18.632 23.686 1.00 94.75 211 ASN A N 1
ATOM 1702 C CA . ASN A 1 211 ? -39.292 -17.924 23.030 1.00 94.75 211 ASN A CA 1
ATOM 1703 C C . ASN A 1 211 ? -39.898 -16.837 23.926 1.00 94.75 211 ASN A C 1
ATOM 1705 O O . ASN A 1 211 ? -39.884 -16.956 25.147 1.00 94.75 211 ASN A O 1
ATOM 1709 N N . TYR A 1 212 ? -40.449 -15.783 23.317 1.00 94.62 212 TYR A N 1
ATOM 1710 C CA . TYR A 1 212 ? -41.302 -14.745 23.927 1.00 94.62 212 TYR A CA 1
ATOM 1711 C C . TYR A 1 212 ? -40.736 -13.888 25.080 1.00 94.62 212 TYR A C 1
ATOM 1713 O O . TYR A 1 212 ? -41.426 -12.963 25.514 1.00 94.62 212 TYR A O 1
ATOM 1721 N N . HIS A 1 213 ? -39.507 -14.114 25.549 1.00 93.56 213 HIS A N 1
ATOM 1722 C CA . HIS A 1 213 ? -38.895 -13.340 26.640 1.00 93.56 213 HIS A CA 1
ATOM 1723 C C . HIS A 1 213 ? -38.679 -11.858 26.275 1.00 93.56 213 HIS A C 1
ATOM 1725 O O . HIS A 1 213 ? -38.857 -10.988 27.122 1.00 93.56 213 HIS A O 1
ATOM 1731 N N . CYS A 1 214 ? -38.408 -11.547 25.002 1.00 93.31 214 CYS A N 1
ATOM 1732 C CA . CYS A 1 214 ? -38.281 -10.172 24.499 1.00 93.31 214 CYS A CA 1
ATOM 1733 C C . CYS A 1 214 ? -39.586 -9.356 24.553 1.00 93.31 214 CYS A C 1
ATOM 1735 O O . CYS A 1 214 ? -39.543 -8.133 24.547 1.00 93.31 214 CYS A O 1
ATOM 1737 N N . SER A 1 215 ? -40.744 -10.023 24.611 1.00 93.69 215 SER A N 1
ATOM 1738 C CA . SER A 1 215 ? -42.070 -9.381 24.659 1.00 93.69 215 SER A CA 1
ATOM 1739 C C . SER A 1 215 ? -42.581 -9.144 26.085 1.00 93.69 215 SER A C 1
ATOM 1741 O O . SER A 1 215 ? -43.763 -8.868 26.285 1.00 93.69 215 SER A O 1
ATOM 1743 N N . THR A 1 216 ? -41.718 -9.333 27.084 1.00 94.19 216 THR A N 1
ATOM 1744 C CA . THR A 1 216 ? -42.068 -9.156 28.495 1.00 94.19 216 THR A CA 1
ATOM 1745 C C . THR A 1 216 ? -41.818 -7.732 28.954 1.00 94.19 216 THR A C 1
ATOM 1747 O O . THR A 1 216 ? -40.975 -7.025 28.409 1.00 94.19 216 THR A O 1
ATOM 1750 N N . MET A 1 217 ? -42.530 -7.325 30.000 1.00 94.00 217 MET A N 1
ATOM 1751 C CA . MET A 1 217 ? -42.166 -6.154 30.792 1.00 94.00 217 MET A CA 1
ATOM 1752 C C . MET A 1 217 ? -41.750 -6.612 32.190 1.00 94.00 217 MET A C 1
ATOM 1754 O O . MET A 1 217 ? -42.208 -7.648 32.677 1.00 94.00 217 MET A O 1
ATOM 1758 N N . GLY A 1 218 ? -40.890 -5.832 32.840 1.00 93.00 218 GLY A N 1
ATOM 1759 C CA . GLY A 1 218 ? -40.504 -6.054 34.234 1.00 93.00 218 GLY A CA 1
ATOM 1760 C C . GLY A 1 218 ? -39.309 -6.983 34.458 1.00 93.00 218 GLY A C 1
ATOM 1761 O O . GLY A 1 218 ? -38.944 -7.234 35.600 1.00 93.00 218 GLY A O 1
ATOM 1762 N N . SER A 1 219 ? -38.618 -7.440 33.407 1.00 92.88 219 SER A N 1
ATOM 1763 C CA . SER A 1 219 ? -37.405 -8.267 33.552 1.00 92.88 219 SER A CA 1
ATOM 1764 C C . SER A 1 219 ? -36.279 -7.607 34.361 1.00 92.88 219 SER A C 1
ATOM 1766 O O . SER A 1 219 ? -35.399 -8.318 34.831 1.00 92.88 219 SER A O 1
ATOM 1768 N N . SER A 1 220 ? -36.311 -6.278 34.514 1.00 93.19 220 SER A N 1
ATOM 1769 C CA . SER A 1 220 ? -35.415 -5.471 35.355 1.00 93.19 220 SER A CA 1
ATOM 1770 C C . SER A 1 220 ? -36.084 -4.919 36.624 1.00 93.19 220 SER A C 1
ATOM 1772 O O . SER A 1 220 ? -35.472 -4.161 37.377 1.00 93.19 220 SER A O 1
ATOM 1774 N N . SER A 1 221 ? -37.345 -5.270 36.883 1.00 92.94 221 SER A N 1
ATOM 1775 C CA . SER A 1 221 ? -38.102 -4.787 38.036 1.00 92.94 221 SER A CA 1
ATOM 1776 C C . SER A 1 221 ? -37.808 -5.654 39.256 1.00 92.94 221 SER A C 1
ATOM 1778 O O . SER A 1 221 ? -38.492 -6.640 39.531 1.00 92.94 221 SER A O 1
ATOM 1780 N N . VAL A 1 222 ? -36.749 -5.282 39.974 1.00 96.38 222 VAL A N 1
ATOM 1781 C CA . VAL A 1 222 ? -36.339 -5.902 41.237 1.00 96.38 222 VAL A CA 1
ATOM 1782 C C . VAL A 1 222 ? -37.230 -5.393 42.370 1.00 96.38 222 VAL A C 1
ATOM 1784 O O . VAL A 1 222 ? -37.310 -4.194 42.630 1.00 96.38 222 VAL A O 1
ATOM 1787 N N . TYR A 1 223 ? -37.872 -6.317 43.074 1.00 95.25 223 TYR A N 1
ATOM 1788 C CA . TYR A 1 223 ? -38.803 -6.049 44.162 1.00 95.25 223 TYR A CA 1
ATOM 1789 C C . TYR A 1 223 ? -38.316 -6.674 45.473 1.00 95.25 223 TYR A C 1
ATOM 1791 O O . TYR A 1 223 ? -37.739 -7.763 45.486 1.00 95.25 223 TYR A O 1
ATOM 1799 N N . TYR A 1 224 ? -38.579 -5.970 46.582 1.00 95.38 224 TYR A N 1
ATOM 1800 C CA . TYR A 1 224 ? -38.247 -6.380 47.956 1.00 95.38 224 TYR A CA 1
ATOM 1801 C C . TYR A 1 224 ? -36.812 -6.903 48.105 1.00 95.38 224 TYR A C 1
ATOM 1803 O O . TYR A 1 224 ? -36.574 -7.904 48.775 1.00 95.38 224 TYR A O 1
ATOM 1811 N N . ALA A 1 225 ? -35.857 -6.224 47.468 1.00 97.19 225 ALA A N 1
ATOM 1812 C CA . ALA A 1 225 ? -34.451 -6.542 47.640 1.00 97.19 225 ALA A CA 1
ATOM 1813 C C . ALA A 1 225 ? -34.019 -6.310 49.092 1.00 97.19 225 ALA A C 1
ATOM 1815 O O . ALA A 1 225 ? -34.151 -5.209 49.632 1.00 97.19 225 ALA A O 1
ATOM 1816 N N . THR A 1 226 ? -33.475 -7.357 49.695 1.00 97.75 226 THR A N 1
ATOM 1817 C CA . THR A 1 226 ? -32.802 -7.357 50.990 1.00 97.75 226 THR A CA 1
ATOM 1818 C C . THR A 1 226 ? -31.380 -7.887 50.808 1.00 97.75 226 THR A C 1
ATOM 1820 O O . THR A 1 226 ? -30.977 -8.254 49.704 1.00 97.75 226 THR A O 1
ATOM 1823 N N . LYS A 1 227 ? -30.607 -7.947 51.894 1.00 96.88 227 LYS A N 1
ATOM 1824 C CA . LYS A 1 227 ? -29.287 -8.590 51.892 1.00 96.88 227 LYS A CA 1
ATOM 1825 C C . LYS A 1 227 ? -29.345 -10.100 51.588 1.00 96.88 227 LYS A C 1
ATOM 1827 O O . LYS A 1 227 ? -28.358 -10.661 51.132 1.00 96.88 227 LYS A O 1
ATOM 1832 N N . ASP A 1 228 ? -30.494 -10.739 51.824 1.00 97.44 228 ASP A N 1
ATOM 1833 C CA . ASP A 1 228 ? -30.661 -12.196 51.733 1.00 97.44 228 ASP A CA 1
ATOM 1834 C C . ASP A 1 228 ? -31.399 -12.634 50.465 1.00 97.44 228 ASP A C 1
ATOM 1836 O O . ASP A 1 228 ? -31.479 -13.823 50.181 1.00 97.44 228 ASP A O 1
ATOM 1840 N N . GLY A 1 229 ? -31.953 -11.708 49.683 1.00 97.50 229 GLY A N 1
ATOM 1841 C CA . GLY A 1 229 ? -32.660 -12.076 48.465 1.00 97.50 229 GLY A CA 1
ATOM 1842 C C . GLY A 1 229 ? -33.513 -10.965 47.886 1.00 97.50 229 GLY A C 1
ATOM 1843 O O . GLY A 1 229 ? -33.632 -9.871 48.433 1.00 97.50 229 GLY A O 1
ATOM 1844 N N . PHE A 1 230 ? -34.126 -11.266 46.752 1.00 97.88 230 PHE A N 1
ATOM 1845 C CA . PHE A 1 230 ? -35.068 -10.389 46.067 1.00 97.88 230 PHE A CA 1
ATOM 1846 C C . PHE A 1 230 ? -36.015 -11.227 45.215 1.00 97.88 230 PHE A C 1
ATOM 1848 O O . PHE A 1 230 ? -35.855 -12.442 45.080 1.00 97.88 230 PHE A O 1
ATOM 1855 N N . TYR A 1 231 ? -36.995 -10.587 44.590 1.00 96.19 231 TYR A N 1
ATOM 1856 C CA . TYR A 1 231 ? -37.719 -11.221 43.498 1.00 96.19 231 TYR A CA 1
ATOM 1857 C C . TYR A 1 231 ? -37.896 -10.281 42.316 1.00 96.19 231 TYR A C 1
ATOM 1859 O O . TYR A 1 231 ? -37.843 -9.062 42.454 1.00 96.19 231 TYR A O 1
ATOM 1867 N N . VAL A 1 232 ? -38.114 -10.865 41.143 1.00 97.00 232 VAL A N 1
ATOM 1868 C CA . VAL A 1 232 ? -38.431 -10.136 39.912 1.00 97.00 232 VAL A CA 1
ATOM 1869 C C . VAL A 1 232 ? -39.849 -10.471 39.496 1.00 97.00 232 VAL A C 1
ATOM 1871 O O . VAL A 1 232 ? -40.266 -11.633 39.566 1.00 97.00 232 VAL A O 1
ATOM 1874 N N . LEU A 1 233 ? -40.585 -9.445 39.074 1.00 94.94 233 LEU A N 1
ATOM 1875 C CA . LEU A 1 233 ? -41.908 -9.589 38.482 1.00 94.94 233 LEU A CA 1
ATOM 1876 C C . LEU A 1 233 ? -41.812 -9.411 36.976 1.00 94.94 233 LEU A C 1
ATOM 1878 O O . LEU A 1 233 ? -41.383 -8.367 36.502 1.00 94.94 233 LEU A O 1
ATOM 1882 N N . VAL A 1 234 ? -42.272 -10.408 36.231 1.00 95.06 234 VAL A N 1
ATOM 1883 C CA . VAL A 1 234 ? -42.416 -10.313 34.778 1.00 95.06 234 VAL A CA 1
ATOM 1884 C C . VAL A 1 234 ? -43.889 -10.343 34.415 1.00 95.06 234 VAL A C 1
ATOM 1886 O O . VAL A 1 234 ? -44.672 -11.099 34.999 1.00 95.06 234 VAL A O 1
ATOM 1889 N N . THR A 1 235 ? -44.266 -9.527 33.439 1.00 94.25 235 THR A N 1
ATOM 1890 C CA . THR A 1 235 ? -45.637 -9.467 32.940 1.00 94.25 235 THR A CA 1
ATOM 1891 C C . THR A 1 235 ? -45.695 -9.666 31.438 1.00 94.25 235 THR A C 1
ATOM 1893 O O . THR A 1 235 ? -44.827 -9.207 30.687 1.00 94.25 235 THR A O 1
ATOM 1896 N N . ARG A 1 236 ? -46.711 -10.420 31.016 1.00 92.81 236 ARG A N 1
ATOM 1897 C CA . ARG A 1 236 ? -47.051 -10.687 29.618 1.00 92.81 236 ARG A CA 1
ATOM 1898 C C . ARG A 1 236 ? -48.467 -11.255 29.549 1.00 92.81 236 ARG A C 1
ATOM 1900 O O . ARG A 1 236 ? -48.874 -12.032 30.409 1.00 92.81 236 ARG A O 1
ATOM 1907 N N . SER A 1 237 ? -49.195 -10.949 28.479 1.00 90.88 237 SER A N 1
ATOM 1908 C CA . SER A 1 237 ? -50.492 -11.583 28.215 1.00 90.88 237 SER A CA 1
ATOM 1909 C C . SER A 1 237 ? -50.373 -13.112 28.087 1.00 90.88 237 SER A C 1
ATOM 1911 O O . SER A 1 237 ? -49.436 -13.630 27.462 1.00 90.88 237 SER A O 1
ATOM 1913 N N . ASN A 1 238 ? -51.340 -13.836 28.662 1.00 88.00 238 ASN A N 1
ATOM 1914 C CA . ASN A 1 238 ? -51.476 -15.295 28.591 1.00 88.00 238 ASN A CA 1
ATOM 1915 C C . ASN A 1 238 ? -50.240 -16.079 29.076 1.00 88.00 238 ASN A C 1
ATOM 1917 O O . ASN A 1 238 ? -49.921 -17.137 28.520 1.00 88.00 238 ASN A O 1
ATOM 1921 N N . ILE A 1 239 ? -49.535 -15.565 30.085 1.00 92.12 239 ILE A N 1
ATOM 1922 C CA . ILE A 1 239 ? -48.363 -16.200 30.696 1.00 92.12 239 ILE A CA 1
ATOM 1923 C C . ILE A 1 239 ? -48.765 -17.150 31.841 1.00 92.12 239 ILE A C 1
ATOM 1925 O O . ILE A 1 239 ? -49.723 -16.895 32.565 1.00 92.12 239 ILE A O 1
ATOM 1929 N N . SER A 1 240 ? -48.046 -18.263 32.007 1.00 92.75 240 SER A N 1
ATOM 1930 C CA . SER A 1 240 ? -48.215 -19.204 33.127 1.00 92.75 240 SER A CA 1
ATOM 1931 C C . SER A 1 240 ? -46.893 -19.918 33.441 1.00 92.75 240 SER A C 1
ATOM 1933 O O . SER A 1 240 ? -46.038 -19.978 32.550 1.00 92.75 240 SER A O 1
ATOM 1935 N N . PRO A 1 241 ? -46.717 -20.497 34.648 1.00 92.81 241 PRO A N 1
ATOM 1936 C CA . PRO A 1 241 ? -45.527 -21.279 35.001 1.00 92.81 241 PRO A CA 1
ATOM 1937 C C . PRO A 1 241 ? -45.208 -22.404 34.001 1.00 92.81 241 PRO A C 1
ATOM 1939 O O . PRO A 1 241 ? -44.054 -22.603 33.629 1.00 92.81 241 PRO A O 1
ATOM 1942 N N . THR A 1 242 ? -46.235 -23.091 33.492 1.00 92.44 242 THR A N 1
ATOM 1943 C CA . THR A 1 242 ? -46.072 -24.162 32.496 1.00 92.44 242 THR A CA 1
ATOM 1944 C C . THR A 1 242 ? -45.458 -23.638 31.198 1.00 92.44 242 THR A C 1
ATOM 1946 O O . THR A 1 242 ? -44.506 -24.223 30.688 1.00 92.44 242 THR A O 1
ATOM 1949 N N . LYS A 1 243 ? -45.944 -22.493 30.699 1.00 93.69 243 LYS A N 1
ATOM 1950 C CA . LYS A 1 243 ? -45.438 -21.883 29.459 1.00 93.69 243 LYS A CA 1
ATOM 1951 C C . LYS A 1 243 ? -44.005 -21.388 29.600 1.00 93.69 243 LYS A C 1
ATOM 1953 O O . LYS A 1 243 ? -43.189 -21.610 28.716 1.00 93.69 243 LYS A O 1
ATOM 1958 N N . VAL A 1 244 ? -43.674 -20.730 30.709 1.00 93.88 244 VAL A N 1
ATOM 1959 C CA . VAL A 1 244 ? -42.309 -20.216 30.907 1.00 93.88 244 VAL A CA 1
ATOM 1960 C C . VAL A 1 244 ? -41.288 -21.339 31.079 1.00 93.88 244 VAL A C 1
ATOM 1962 O O . VAL A 1 244 ? -40.147 -21.176 30.654 1.00 93.88 244 VAL A O 1
ATOM 1965 N N . LYS A 1 245 ? -41.702 -22.497 31.611 1.00 94.06 245 LYS A N 1
ATOM 1966 C CA . LYS A 1 245 ? -40.877 -23.709 31.641 1.00 94.06 245 LYS A CA 1
ATOM 1967 C C . LYS A 1 245 ? -40.635 -24.266 30.235 1.00 94.06 245 LYS A C 1
ATOM 1969 O O . LYS A 1 245 ? -39.494 -24.543 29.884 1.00 94.06 245 LYS A O 1
ATOM 1974 N N . GLU A 1 246 ? -41.675 -24.357 29.406 1.00 94.50 246 GLU A N 1
ATOM 1975 C CA . GLU A 1 246 ? -41.558 -24.760 27.994 1.00 94.50 246 GLU A CA 1
ATOM 1976 C C . GLU A 1 246 ? -40.640 -23.813 27.203 1.00 94.50 246 GLU A C 1
ATOM 1978 O O . GLU A 1 246 ? -39.780 -24.243 26.437 1.00 94.50 246 GLU A O 1
ATOM 1983 N N . TRP A 1 247 ? -40.757 -22.506 27.445 1.00 95.88 247 TRP A N 1
ATOM 1984 C CA . TRP A 1 247 ? -39.922 -21.484 26.812 1.00 95.88 247 TRP A CA 1
ATOM 1985 C C . TRP A 1 247 ? -38.536 -21.341 27.448 1.00 95.88 247 TRP A C 1
ATOM 1987 O O . TRP A 1 247 ? -37.764 -20.479 27.020 1.00 95.88 247 TRP A O 1
ATOM 1997 N N . LYS A 1 248 ? -38.212 -22.159 28.456 1.00 96.94 248 LYS A N 1
ATOM 1998 C CA . LYS A 1 248 ? -36.946 -22.152 29.200 1.00 96.94 248 LYS A CA 1
ATOM 1999 C C . LYS A 1 248 ? -36.557 -20.781 29.747 1.00 96.94 248 LYS A C 1
ATOM 2001 O O . LYS A 1 248 ? -35.392 -20.370 29.669 1.00 96.94 248 LYS A O 1
ATOM 2006 N N . TRP A 1 249 ? -37.537 -20.041 30.255 1.00 96.62 249 TRP A N 1
ATOM 2007 C CA . TRP A 1 249 ? -37.277 -18.737 30.849 1.00 96.62 249 TRP A CA 1
ATOM 2008 C C . TRP A 1 249 ? -36.460 -18.887 32.121 1.00 96.62 249 TRP A C 1
ATOM 2010 O O . TRP A 1 249 ? -36.873 -19.584 33.049 1.00 96.62 249 TRP A O 1
ATOM 2020 N N . HIS A 1 250 ? -35.339 -18.181 32.164 1.00 97.19 250 HIS A N 1
ATOM 2021 C CA . HIS A 1 250 ? -34.404 -18.126 33.277 1.00 97.19 250 HIS A CA 1
ATOM 2022 C C . HIS A 1 250 ? -33.999 -16.676 33.527 1.00 97.19 250 HIS A C 1
ATOM 2024 O O . HIS A 1 250 ? -33.943 -15.859 32.606 1.00 97.19 250 HIS A O 1
ATOM 2030 N N . LEU A 1 251 ? -33.732 -16.358 34.787 1.00 97.00 251 LEU A N 1
ATOM 2031 C CA . LEU A 1 251 ? -33.306 -15.034 35.210 1.00 97.00 251 LEU A CA 1
ATOM 2032 C C . LEU A 1 251 ? -31.807 -15.078 35.485 1.00 97.00 251 LEU A C 1
ATOM 2034 O O . LEU A 1 251 ? -31.377 -15.835 36.354 1.00 97.00 251 LEU A O 1
ATOM 2038 N N . ASN A 1 252 ? -31.037 -14.259 34.775 1.00 97.50 252 ASN A N 1
ATOM 2039 C CA . ASN A 1 252 ? -29.653 -13.973 35.129 1.00 97.50 252 ASN A CA 1
ATOM 2040 C C . ASN A 1 252 ? -29.622 -12.769 36.062 1.00 97.50 252 ASN A C 1
ATOM 2042 O O . ASN A 1 252 ? -30.427 -11.843 35.919 1.00 97.50 252 ASN A O 1
ATOM 2046 N N . TRP A 1 253 ? -28.683 -12.765 36.997 1.00 97.56 253 TRP A N 1
ATOM 2047 C CA . TRP A 1 253 ? -28.550 -11.685 37.958 1.00 97.56 253 TRP A CA 1
ATOM 2048 C C . TRP A 1 253 ? -27.093 -11.431 38.333 1.00 97.56 253 TRP A C 1
ATOM 2050 O O . TRP A 1 253 ? -26.265 -12.342 38.324 1.00 97.56 253 TRP A O 1
ATOM 2060 N N . VAL A 1 254 ? -26.809 -10.178 38.679 1.00 97.81 254 VAL A N 1
ATOM 2061 C CA . VAL A 1 254 ? -25.569 -9.720 39.310 1.00 97.81 254 VAL A CA 1
ATOM 2062 C C . VAL A 1 254 ? -25.963 -8.917 40.544 1.00 97.81 254 VAL A C 1
ATOM 2064 O O . VAL A 1 254 ? -26.832 -8.052 40.457 1.00 97.81 254 VAL A O 1
ATOM 2067 N N . ALA A 1 255 ? -25.341 -9.203 41.681 1.00 96.75 255 ALA A N 1
ATOM 2068 C CA . ALA A 1 255 ? -25.511 -8.491 42.937 1.00 96.75 255 ALA A CA 1
ATOM 2069 C C . ALA A 1 255 ? -24.152 -7.946 43.394 1.00 96.75 255 ALA A C 1
ATOM 2071 O O . ALA A 1 255 ? -23.185 -8.698 43.506 1.00 96.75 255 ALA A O 1
ATOM 2072 N N . ILE A 1 256 ? -24.084 -6.641 43.647 1.00 95.12 256 ILE A N 1
ATOM 2073 C CA . ILE A 1 256 ? -22.872 -5.928 44.062 1.00 95.12 256 ILE A CA 1
ATOM 2074 C C . ILE A 1 256 ? -23.156 -5.259 45.398 1.00 95.12 256 ILE A C 1
ATOM 2076 O O . ILE A 1 256 ? -24.086 -4.460 45.503 1.00 95.12 256 ILE A O 1
ATOM 2080 N N . GLY A 1 257 ? -22.372 -5.566 46.422 1.00 92.75 257 GLY A N 1
ATOM 2081 C CA . GLY A 1 257 ? -22.590 -4.982 47.739 1.00 92.75 257 GLY A CA 1
ATOM 2082 C C . GLY A 1 257 ? -21.547 -5.399 48.757 1.00 92.75 257 GLY A C 1
ATOM 2083 O O . GLY A 1 257 ? -20.723 -6.277 48.505 1.00 92.75 257 GLY A O 1
ATOM 2084 N N . GLU A 1 258 ? -21.601 -4.753 49.915 1.00 92.00 258 GLU A N 1
ATOM 2085 C CA . GLU A 1 258 ? -20.729 -5.057 51.043 1.00 92.00 258 GLU A CA 1
ATOM 2086 C C . GLU A 1 258 ? -21.087 -6.406 51.668 1.00 92.00 258 GLU A C 1
ATOM 2088 O O . GLU A 1 258 ? -22.263 -6.703 51.888 1.00 92.00 258 GLU A O 1
ATOM 2093 N N . VAL A 1 259 ? -20.080 -7.197 52.016 1.00 90.56 259 VAL A N 1
ATOM 2094 C CA . VAL A 1 259 ? -20.201 -8.488 52.691 1.00 90.56 259 VAL A CA 1
ATOM 2095 C C . VAL A 1 259 ? -19.478 -8.483 54.029 1.00 90.56 259 VAL A C 1
ATOM 2097 O O . VAL A 1 259 ? -18.578 -7.679 54.266 1.00 90.56 259 VAL A O 1
ATOM 2100 N N . LYS A 1 260 ? -19.835 -9.422 54.906 1.00 84.25 260 LYS A N 1
ATOM 2101 C CA . LYS A 1 260 ? -19.053 -9.662 56.124 1.00 84.25 260 LYS A CA 1
ATOM 2102 C C . LYS A 1 260 ? -17.653 -10.161 55.753 1.00 84.25 260 LYS A C 1
ATOM 2104 O O . LYS A 1 260 ? -17.517 -11.032 54.891 1.00 84.25 260 LYS A O 1
ATOM 2109 N N . GLN A 1 261 ? -16.629 -9.623 56.414 1.00 69.00 261 GLN A N 1
ATOM 2110 C CA . GLN A 1 261 ? -15.303 -10.241 56.426 1.00 69.00 261 GLN A CA 1
ATOM 2111 C C . GLN A 1 261 ? -15.418 -11.583 57.159 1.00 69.00 261 GLN A C 1
ATOM 2113 O O . GLN A 1 261 ? -16.054 -11.645 58.213 1.00 69.00 261 GLN A O 1
ATOM 2118 N N . ASN A 1 262 ? -14.878 -12.643 56.555 1.00 59.00 262 ASN A N 1
ATOM 2119 C CA . ASN A 1 262 ? -14.733 -13.946 57.208 1.00 59.00 262 ASN A CA 1
ATOM 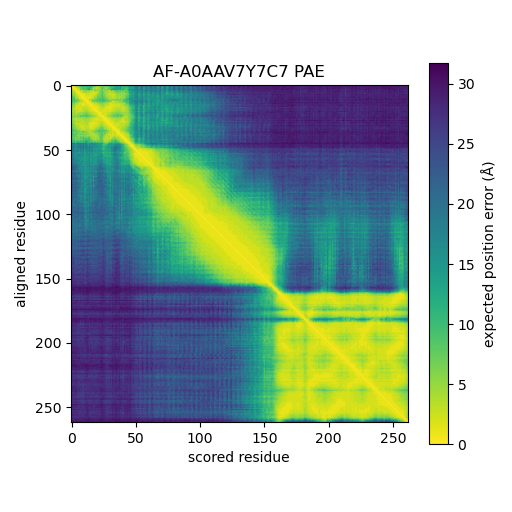2120 C C . ASN A 1 262 ? -13.518 -13.932 58.129 1.00 59.00 262 ASN A C 1
ATOM 2122 O O . ASN A 1 262 ? -12.500 -13.340 57.705 1.00 59.00 262 ASN A O 1
#

Mean predicted aligned error: 16.91 Å

Organism: NCBI:txid1746091